Protein AF-A0AAV5AL32-F1 (afdb_monomer_lite)

Organism: NCBI:txid1419009

Radius of gyration: 18.79 Å; chains: 1; bounding box: 41×47×47 Å

pLDDT: mean 95.35, std 4.0, range [52.94, 98.44]

InterPro domains:
  IPR004045 Glutathione S-transferase, N-terminal [PF13409] (1-74)
  IPR004045 Glutathione S-transferase, N-terminal [PS50404] (1-80)
  IPR036249 Thioredoxin-like superfamily [SSF52833] (1-85)
  IPR036282 Glutathione S-transferase, C-terminal domain superfamily [SSF47616] (71-204)
  IPR054416 Glutathione S-transferase UstS-like , C-terminal domain [PF22041] (89-216)

Secondary structure (DSSP, 8-state):
-HHHHTT---------HHHHHHHHHHTTPPPSEE-TTS-EE--S-EEEESSS--TTSS-EEEESHHHHHHHHHHH--SS-SS-TT-HHHHHHHHHHHHIIIIITTHHHHHHHHHHTS-TTTHHHHHHHHHHHHTS-TTTSS-TTSHHHHHHHHHHHHHHHHHHHHHGGG--TTT--BTBBTB--HHHHHHHHHHHHHHHH-HHHHHHHTTGGGGGGG-

Structure (mmCIF, N/CA/C/O backbone):
data_AF-A0AAV5AL32-F1
#
_entry.id   AF-A0AAV5AL32-F1
#
loop_
_atom_site.group_PDB
_atom_site.id
_atom_site.type_symbol
_atom_site.label_atom_id
_atom_site.label_alt_id
_atom_site.label_comp_id
_atom_site.label_asym_id
_atom_site.label_entity_id
_atom_site.label_seq_id
_atom_site.pdbx_PDB_ins_code
_atom_site.Cartn_x
_atom_site.Cartn_y
_atom_site.Cartn_z
_atom_site.occupancy
_atom_site.B_iso_or_equiv
_atom_site.auth_seq_id
_atom_site.auth_comp_id
_atom_site.auth_asym_id
_atom_site.auth_atom_id
_atom_site.pdbx_PDB_model_num
ATOM 1 N N . MET A 1 1 ? -1.153 0.502 -9.032 1.00 95.06 1 MET A N 1
ATOM 2 C CA . MET A 1 1 ? -0.413 1.782 -9.148 1.00 95.06 1 MET A CA 1
ATOM 3 C C . MET A 1 1 ? 0.840 1.658 -10.015 1.00 95.06 1 MET A C 1
ATOM 5 O O . MET A 1 1 ? 0.931 2.398 -10.979 1.00 95.06 1 MET A O 1
ATOM 9 N N . ALA A 1 2 ? 1.772 0.730 -9.749 1.00 97.81 2 ALA A N 1
ATOM 10 C CA . ALA A 1 2 ? 3.004 0.600 -10.552 1.00 97.81 2 ALA A CA 1
ATOM 11 C C . ALA A 1 2 ? 2.757 0.348 -12.054 1.00 97.81 2 ALA A C 1
ATOM 13 O O . ALA A 1 2 ? 3.317 1.057 -12.885 1.00 97.81 2 ALA A O 1
ATOM 14 N N . LEU A 1 3 ? 1.877 -0.604 -12.393 1.00 97.56 3 LEU A N 1
ATOM 15 C CA . LEU A 1 3 ? 1.499 -0.905 -13.784 1.00 97.56 3 LEU A CA 1
ATOM 16 C C . LEU A 1 3 ? 0.960 0.333 -14.522 1.00 97.56 3 LEU A C 1
ATOM 18 O O . LEU A 1 3 ? 1.415 0.638 -15.620 1.00 97.56 3 LEU A O 1
ATOM 22 N N . GLU A 1 4 ? 0.064 1.085 -13.876 1.00 97.06 4 GLU A N 1
ATOM 23 C CA . GLU A 1 4 ? -0.520 2.325 -14.410 1.00 97.06 4 GLU A CA 1
ATOM 24 C C . GLU A 1 4 ? 0.531 3.413 -14.656 1.00 97.06 4 GLU A C 1
ATOM 26 O O . GLU A 1 4 ? 0.607 3.985 -15.743 1.00 97.06 4 GLU A O 1
ATOM 31 N N . TYR A 1 5 ? 1.401 3.672 -13.672 1.00 97.25 5 TYR A N 1
ATOM 32 C CA . TYR A 1 5 ? 2.466 4.667 -13.813 1.00 97.25 5 TYR A CA 1
ATOM 33 C C . TYR A 1 5 ? 3.394 4.344 -14.992 1.00 97.25 5 TYR A C 1
ATOM 35 O O . TYR A 1 5 ? 3.721 5.224 -15.797 1.00 97.25 5 TYR A O 1
ATOM 43 N N . LYS A 1 6 ? 3.772 3.068 -15.126 1.00 97.06 6 LYS A N 1
ATOM 44 C CA . LYS A 1 6 ? 4.617 2.575 -16.219 1.00 97.06 6 LYS A CA 1
ATOM 45 C C . LYS A 1 6 ? 3.866 2.398 -17.545 1.00 97.06 6 LYS A C 1
ATOM 47 O O . LYS A 1 6 ? 4.508 2.094 -18.541 1.00 97.06 6 LYS A O 1
ATOM 52 N N . GLN A 1 7 ? 2.548 2.625 -17.577 1.00 96.88 7 GLN A N 1
ATOM 53 C CA . GLN A 1 7 ? 1.687 2.442 -18.755 1.00 96.88 7 GLN A CA 1
ATOM 54 C C . GLN A 1 7 ? 1.771 1.038 -19.364 1.00 96.88 7 GLN A C 1
ATOM 56 O O . GLN A 1 7 ? 1.748 0.862 -20.581 1.00 96.88 7 GLN A O 1
ATOM 61 N N . ILE A 1 8 ? 1.858 0.026 -18.504 1.00 96.38 8 ILE A N 1
ATOM 62 C CA . ILE A 1 8 ? 1.888 -1.370 -18.930 1.00 96.38 8 ILE A CA 1
ATOM 63 C C . ILE A 1 8 ? 0.440 -1.859 -19.032 1.00 96.38 8 ILE A C 1
ATOM 65 O O . ILE A 1 8 ? -0.287 -1.770 -18.039 1.00 96.38 8 ILE A O 1
ATOM 69 N N . PRO A 1 9 ? -0.004 -2.377 -20.191 1.00 95.69 9 PRO A N 1
ATOM 70 C CA . PRO A 1 9 ? -1.346 -2.921 -20.321 1.00 95.69 9 PRO A CA 1
ATOM 71 C C . PRO A 1 9 ? -1.496 -4.152 -19.426 1.00 95.69 9 PRO A C 1
ATOM 73 O O . PRO A 1 9 ? -0.628 -5.022 -19.392 1.00 95.69 9 PRO A O 1
ATOM 76 N N . TYR A 1 10 ? -2.614 -4.241 -18.713 1.00 96.75 10 TYR A N 1
ATOM 77 C CA . TYR A 1 10 ? -2.899 -5.368 -17.837 1.00 96.75 10 TYR A CA 1
ATOM 78 C C . TYR A 1 10 ? -4.387 -5.710 -17.844 1.00 96.75 10 TYR A C 1
ATOM 80 O O . TYR A 1 10 ? -5.239 -4.902 -18.214 1.00 96.75 10 TYR A O 1
ATOM 88 N N . ARG A 1 11 ? -4.696 -6.927 -17.395 1.00 96.75 11 ARG A N 1
ATOM 89 C CA . ARG A 1 11 ? -6.051 -7.360 -17.052 1.00 96.75 11 ARG A CA 1
ATOM 90 C C . ARG A 1 11 ? -6.076 -7.785 -15.593 1.00 96.75 11 ARG A C 1
ATOM 92 O O . ARG A 1 11 ? -5.147 -8.443 -15.128 1.00 96.75 11 ARG A O 1
ATOM 99 N N . THR A 1 12 ? -7.137 -7.436 -14.880 1.00 97.69 12 THR A N 1
ATOM 100 C CA . THR A 1 12 ? -7.320 -7.879 -13.496 1.00 97.69 12 THR A CA 1
ATOM 101 C C . THR A 1 12 ? -8.033 -9.223 -13.478 1.00 97.69 12 THR A C 1
ATOM 103 O O . THR A 1 12 ? -9.101 -9.368 -14.070 1.00 97.69 12 THR A O 1
ATOM 106 N N . VAL A 1 13 ? -7.453 -10.198 -12.779 1.00 97.19 13 VAL A N 1
ATOM 107 C CA . VAL A 1 13 ? -8.152 -11.420 -12.366 1.00 97.19 13 VAL A CA 1
ATOM 108 C C . VAL A 1 13 ? -8.572 -11.224 -10.919 1.00 97.19 13 VAL A C 1
ATOM 110 O O . VAL A 1 13 ? -7.723 -11.073 -10.043 1.00 97.19 13 VAL A O 1
ATOM 113 N N . TRP A 1 14 ? -9.879 -11.176 -10.687 1.00 97.56 14 TRP A N 1
ATOM 114 C CA . TRP A 1 14 ? -10.442 -11.068 -9.347 1.00 97.56 14 TRP A CA 1
ATOM 115 C C . TRP A 1 14 ? -10.518 -12.457 -8.721 1.00 97.56 14 TRP A C 1
ATOM 117 O O . TRP A 1 14 ? -11.001 -13.386 -9.362 1.00 97.56 14 TRP A O 1
ATOM 127 N N . LEU A 1 15 ? -10.021 -12.573 -7.491 1.00 97.38 15 LEU A N 1
ATOM 128 C CA . LEU A 1 15 ? -10.058 -13.791 -6.689 1.00 97.38 15 LEU A CA 1
ATOM 129 C C . LEU A 1 15 ? -10.704 -13.467 -5.349 1.00 97.38 15 LEU A C 1
ATOM 131 O O . LEU A 1 15 ? -10.410 -12.427 -4.751 1.00 97.38 15 LEU A O 1
ATOM 135 N N . GLU A 1 16 ? -11.522 -14.381 -4.856 1.00 97.88 16 GLU A N 1
ATOM 136 C CA . GLU A 1 16 ? -11.958 -14.370 -3.469 1.00 97.88 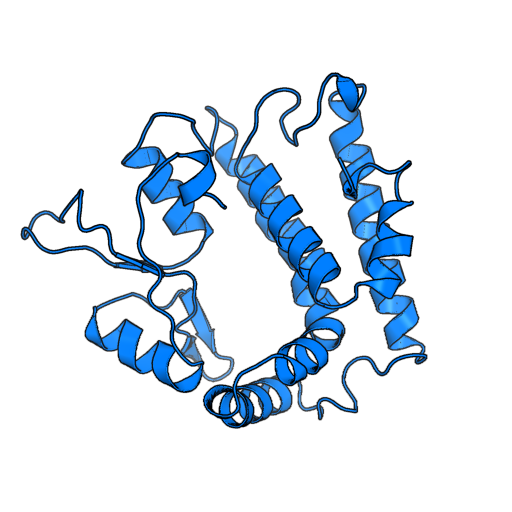16 GLU A CA 1
ATOM 137 C C . GLU A 1 16 ? -10.807 -14.843 -2.562 1.00 97.88 16 GLU A C 1
ATOM 139 O O . GLU A 1 16 ? -9.951 -15.636 -2.958 1.00 97.88 16 GLU A O 1
ATOM 144 N N . TYR A 1 17 ? -10.767 -14.388 -1.307 1.00 97.00 17 TYR A N 1
ATOM 145 C CA . TYR A 1 17 ? -9.718 -14.771 -0.354 1.00 97.00 17 TYR A CA 1
ATOM 146 C C . TYR A 1 17 ? -9.442 -16.284 -0.243 1.00 97.00 17 TYR A C 1
ATOM 148 O O . TYR A 1 17 ? -8.258 -16.639 -0.228 1.00 97.00 17 TYR A O 1
ATOM 156 N N . PRO A 1 18 ? -10.452 -17.180 -0.164 1.00 97.38 18 PRO A N 1
ATOM 157 C CA . PRO A 1 18 ? -10.193 -18.621 -0.108 1.00 97.38 18 PRO A CA 1
ATOM 158 C C . PRO A 1 18 ? -9.598 -19.194 -1.407 1.00 97.38 18 PRO A C 1
ATOM 160 O O . PRO A 1 18 ? -9.061 -20.298 -1.391 1.00 97.38 18 PRO A O 1
ATOM 163 N N . GLU A 1 19 ? -9.660 -18.463 -2.522 1.00 98.19 19 GLU A N 1
ATOM 164 C CA . GLU A 1 19 ? -9.147 -18.895 -3.827 1.00 98.19 19 GLU A CA 1
ATOM 165 C C . GLU A 1 19 ? -7.681 -18.506 -4.047 1.00 98.19 19 GLU A C 1
ATOM 167 O O . GLU A 1 19 ? -7.035 -19.059 -4.939 1.00 98.19 19 GLU A O 1
ATOM 172 N N . ILE A 1 20 ? -7.133 -17.583 -3.243 1.00 97.62 20 ILE A N 1
ATOM 173 C CA . ILE A 1 20 ? -5.770 -17.059 -3.421 1.00 97.62 20 ILE A CA 1
ATOM 174 C C . ILE A 1 20 ? -4.749 -18.196 -3.396 1.00 97.62 20 ILE A C 1
ATOM 176 O O . ILE A 1 20 ? -4.036 -18.396 -4.374 1.00 97.62 20 ILE A O 1
ATOM 180 N N . GLU A 1 21 ? -4.678 -18.951 -2.300 1.00 97.06 21 GLU A N 1
ATOM 181 C CA . GLU A 1 21 ? -3.671 -20.004 -2.130 1.00 97.06 21 GLU A CA 1
ATOM 182 C C . GLU A 1 21 ? -3.787 -21.114 -3.200 1.00 97.06 21 GLU A C 1
ATOM 184 O O . GLU A 1 21 ? -2.786 -21.368 -3.879 1.00 97.06 21 GLU A O 1
ATOM 189 N N . PRO A 1 22 ? -4.974 -21.698 -3.470 1.00 97.81 22 PRO A N 1
ATOM 190 C CA . PRO A 1 22 ? -5.147 -22.649 -4.571 1.00 97.81 22 PRO A CA 1
ATOM 191 C C . PRO A 1 22 ? -4.723 -22.098 -5.940 1.00 97.81 22 PRO A C 1
ATOM 193 O O . PRO A 1 22 ? -4.059 -22.795 -6.711 1.00 97.81 22 PRO A O 1
ATOM 196 N N . THR A 1 23 ? -5.058 -20.839 -6.241 1.00 97.94 23 THR A N 1
ATOM 197 C CA . THR A 1 23 ? -4.700 -20.214 -7.521 1.00 97.94 23 THR A CA 1
ATOM 198 C C . THR A 1 23 ? -3.191 -20.028 -7.632 1.00 97.94 23 THR A C 1
ATOM 200 O O . THR A 1 23 ? -2.607 -20.414 -8.645 1.00 97.94 23 THR A O 1
ATOM 203 N N . MET A 1 24 ? -2.543 -19.504 -6.586 1.00 97.31 24 MET A N 1
ATOM 204 C CA . MET A 1 24 ? -1.092 -19.304 -6.567 1.00 97.31 24 MET A CA 1
ATOM 205 C C . MET A 1 24 ? -0.334 -20.616 -6.752 1.00 97.31 24 MET A C 1
ATOM 207 O O . MET A 1 24 ? 0.597 -20.676 -7.556 1.00 97.31 24 MET A O 1
ATOM 211 N N . LEU A 1 25 ? -0.782 -21.686 -6.093 1.00 96.69 25 LEU A N 1
ATOM 212 C CA . LEU A 1 25 ? -0.231 -23.025 -6.288 1.00 96.69 25 LEU A CA 1
ATOM 213 C C . LEU A 1 25 ? -0.395 -23.503 -7.738 1.00 96.69 25 LEU A C 1
ATOM 215 O O . LEU A 1 25 ? 0.564 -23.999 -8.328 1.00 96.69 25 LEU A O 1
ATOM 219 N N . SER A 1 26 ? -1.576 -23.317 -8.338 1.00 96.06 26 SER A N 1
ATOM 220 C CA . SER A 1 26 ? -1.868 -23.792 -9.700 1.00 96.06 26 SER A CA 1
ATOM 221 C C . SER A 1 26 ? -1.006 -23.143 -10.788 1.00 96.06 26 SER A C 1
ATOM 223 O O . SER A 1 26 ? -0.658 -23.801 -11.768 1.00 96.06 26 SER A O 1
ATOM 225 N N . ILE A 1 27 ? -0.625 -21.874 -10.606 1.00 94.62 27 ILE A N 1
ATOM 226 C CA . ILE A 1 27 ? 0.219 -21.137 -11.557 1.00 94.62 27 ILE A CA 1
ATOM 227 C C . ILE A 1 27 ? 1.713 -21.236 -11.220 1.00 94.62 27 ILE A C 1
ATOM 229 O O . ILE A 1 27 ? 2.536 -20.693 -11.951 1.00 94.62 27 ILE A O 1
ATOM 233 N N . GLY A 1 28 ? 2.075 -21.913 -10.125 1.00 94.06 28 GLY A N 1
ATOM 234 C CA . GLY A 1 28 ? 3.457 -22.032 -9.656 1.00 94.06 28 GLY A CA 1
ATOM 235 C C . GLY A 1 28 ? 4.020 -20.747 -9.040 1.00 94.06 28 GLY A C 1
ATOM 236 O O . GLY A 1 28 ? 5.237 -20.550 -9.036 1.00 94.06 28 GLY A O 1
ATOM 237 N N . ALA A 1 29 ? 3.160 -19.858 -8.536 1.00 95.94 29 ALA A N 1
ATOM 238 C CA . ALA A 1 29 ? 3.587 -18.663 -7.820 1.00 95.94 29 ALA A CA 1
ATOM 239 C C . ALA A 1 29 ? 4.237 -19.043 -6.484 1.00 95.94 29 ALA A C 1
ATOM 241 O O . ALA A 1 29 ? 3.832 -19.989 -5.810 1.00 95.94 29 ALA A O 1
ATOM 242 N N . LYS A 1 30 ? 5.259 -18.284 -6.086 1.00 95.31 30 LYS A N 1
ATOM 243 C CA . LYS A 1 30 ? 5.926 -18.473 -4.794 1.00 95.31 30 LYS A CA 1
ATOM 244 C C . LYS A 1 30 ? 5.119 -17.804 -3.673 1.00 95.31 30 LYS A C 1
ATOM 246 O O . LYS A 1 30 ? 4.465 -16.794 -3.943 1.00 95.31 30 LYS A O 1
ATOM 251 N N . PRO A 1 31 ? 5.184 -18.314 -2.431 1.00 96.38 31 PRO A N 1
ATOM 252 C CA . PRO A 1 31 ? 4.659 -17.603 -1.269 1.00 96.38 31 PRO A CA 1
ATOM 253 C C . PRO A 1 31 ? 5.446 -16.304 -1.028 1.00 96.38 31 PRO A C 1
ATOM 255 O O . PRO A 1 31 ? 6.626 -16.209 -1.372 1.00 96.38 31 PRO A O 1
ATOM 258 N N . SER A 1 32 ? 4.801 -15.314 -0.417 1.00 94.50 32 SER A N 1
ATOM 259 C CA . SER A 1 32 ? 5.390 -14.017 -0.034 1.00 94.50 32 SER A CA 1
ATOM 260 C C . SER A 1 32 ? 5.807 -13.956 1.434 1.00 94.50 32 SER A C 1
ATOM 262 O O . SER A 1 32 ? 6.442 -12.995 1.862 1.00 94.50 32 SER A O 1
ATOM 264 N N . GLY A 1 33 ? 5.453 -14.967 2.225 1.00 93.50 33 GLY A N 1
ATOM 265 C CA . GLY A 1 33 ? 5.761 -14.999 3.644 1.00 93.50 33 GLY A CA 1
ATOM 266 C C . GLY A 1 33 ? 5.529 -16.365 4.266 1.00 93.50 33 GLY A C 1
ATOM 267 O O . GLY A 1 33 ? 5.352 -17.370 3.575 1.00 93.50 33 GLY A O 1
ATOM 268 N N . VAL A 1 34 ? 5.530 -16.378 5.595 1.00 94.50 34 VAL A N 1
ATOM 269 C CA . VAL A 1 34 ? 5.329 -17.571 6.419 1.00 94.50 34 VAL A CA 1
ATOM 270 C C . VAL A 1 34 ? 4.268 -17.246 7.469 1.00 94.50 34 VAL A C 1
ATOM 272 O O . VAL A 1 34 ? 4.310 -16.180 8.088 1.00 94.50 34 VAL A O 1
ATOM 2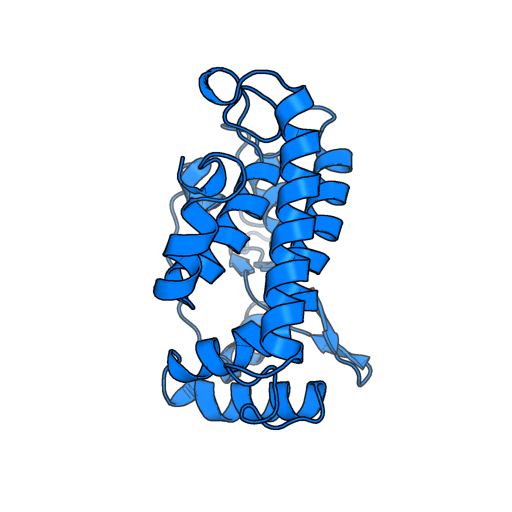75 N N . LYS A 1 35 ? 3.289 -18.136 7.630 1.00 89.56 35 LYS A N 1
ATOM 276 C CA . LYS A 1 35 ? 2.229 -18.049 8.640 1.00 89.56 35 LYS A CA 1
ATOM 277 C C . LYS A 1 35 ? 2.817 -18.318 10.045 1.00 89.56 35 LYS A C 1
ATOM 279 O O . LYS A 1 35 ? 3.910 -18.874 10.156 1.00 89.56 35 LYS A O 1
ATOM 284 N N . PRO A 1 36 ? 2.126 -17.961 11.147 1.00 86.56 36 PRO A N 1
ATOM 285 C CA . PRO A 1 36 ? 2.625 -18.218 12.507 1.00 86.56 36 PRO A CA 1
ATOM 286 C C . PRO A 1 36 ? 2.901 -19.690 12.845 1.00 86.56 36 PRO A C 1
ATOM 288 O O . PRO A 1 36 ? 3.699 -19.971 13.734 1.00 86.56 36 PRO A O 1
ATOM 291 N N . ASP A 1 37 ? 2.237 -20.618 12.161 1.00 88.62 37 ASP A N 1
ATOM 292 C CA . ASP A 1 37 ? 2.421 -22.070 12.287 1.00 88.62 37 ASP A CA 1
ATOM 293 C C . ASP A 1 37 ? 3.598 -22.615 11.454 1.00 88.62 37 ASP A C 1
ATOM 295 O O . ASP A 1 37 ? 3.916 -23.800 11.540 1.00 88.62 37 ASP A O 1
ATOM 299 N N . GLY A 1 38 ? 4.281 -21.756 10.690 1.00 92.88 38 GLY A N 1
ATOM 300 C CA . GLY A 1 38 ? 5.414 -22.121 9.842 1.00 92.88 38 GLY A CA 1
ATOM 301 C C . GLY A 1 38 ? 5.036 -22.505 8.411 1.00 92.88 38 GLY A C 1
ATOM 302 O O . GLY A 1 38 ? 5.934 -22.735 7.599 1.00 92.88 38 GLY A O 1
ATOM 303 N N . GLU A 1 39 ? 3.748 -22.554 8.066 1.00 94.00 39 GLU A N 1
ATOM 304 C CA . GLU A 1 39 ? 3.326 -22.859 6.701 1.00 94.00 39 GLU A CA 1
ATOM 305 C C . GLU A 1 39 ? 3.585 -21.687 5.733 1.00 94.00 39 GLU A C 1
ATOM 307 O O . GLU A 1 39 ? 3.579 -20.517 6.136 1.00 94.00 39 GLU A O 1
ATOM 312 N N . PRO A 1 40 ? 3.777 -21.961 4.428 1.00 96.44 40 PRO A N 1
ATOM 313 C CA . PRO A 1 40 ? 3.862 -20.923 3.408 1.00 96.44 40 PRO A CA 1
ATOM 314 C C . PRO A 1 40 ? 2.639 -20.000 3.403 1.00 96.44 40 PRO A C 1
ATOM 316 O O . PRO A 1 40 ? 1.495 -20.452 3.446 1.00 96.44 40 PRO A O 1
ATOM 319 N N . TRP A 1 41 ? 2.872 -18.693 3.287 1.00 95.44 41 TRP A N 1
ATOM 320 C CA . TRP A 1 41 ? 1.811 -17.701 3.156 1.00 95.44 41 TRP A CA 1
ATOM 321 C C . TRP A 1 41 ? 1.741 -17.181 1.722 1.00 95.44 41 TRP A C 1
ATOM 323 O O . TRP A 1 41 ? 2.628 -16.466 1.252 1.00 95.44 41 TRP A O 1
ATOM 333 N N . TYR A 1 42 ? 0.666 -17.542 1.025 1.00 97.06 42 TYR A N 1
ATOM 334 C CA . TYR A 1 42 ? 0.350 -17.019 -0.300 1.00 97.06 42 TYR A CA 1
ATOM 335 C C . TYR A 1 42 ? -0.504 -15.761 -0.171 1.00 97.06 42 TYR A C 1
ATOM 337 O O . TYR A 1 42 ? -1.564 -15.774 0.458 1.00 97.06 42 TYR A O 1
ATOM 345 N N . THR A 1 43 ? -0.034 -14.663 -0.759 1.00 96.06 43 THR A N 1
ATOM 346 C CA . THR A 1 43 ? -0.724 -13.371 -0.725 1.00 96.06 43 THR A CA 1
ATOM 347 C C . THR A 1 43 ? -0.799 -12.758 -2.115 1.00 96.06 43 THR A C 1
ATOM 349 O O . THR A 1 43 ? -0.131 -13.187 -3.051 1.00 96.06 43 THR A O 1
ATOM 352 N N . ILE A 1 44 ? -1.610 -11.713 -2.218 1.00 96.88 44 ILE A N 1
ATOM 353 C CA . ILE A 1 44 ? -1.617 -10.769 -3.334 1.00 96.88 44 ILE A CA 1
ATOM 354 C C . ILE A 1 44 ? -0.850 -9.493 -2.929 1.00 96.88 44 ILE A C 1
ATOM 356 O O . ILE A 1 44 ? -0.710 -9.244 -1.727 1.00 96.88 44 ILE A O 1
ATOM 360 N N . PRO A 1 45 ? -0.357 -8.680 -3.887 1.00 97.44 45 PRO A N 1
ATOM 361 C CA . PRO A 1 45 ? -0.475 -8.845 -5.340 1.00 97.44 45 PRO A CA 1
ATOM 362 C C . PRO A 1 45 ? 0.446 -9.928 -5.925 1.00 97.44 45 PRO A C 1
ATOM 364 O O . PRO A 1 45 ? 1.535 -10.183 -5.413 1.00 97.44 45 PRO A O 1
ATOM 367 N N . VAL A 1 46 ? -0.009 -10.510 -7.039 1.00 98.12 46 VAL A N 1
ATOM 368 C CA . VAL A 1 46 ? 0.754 -11.377 -7.949 1.00 98.12 46 VAL A CA 1
ATOM 369 C C . VAL A 1 46 ? 0.476 -10.914 -9.375 1.00 98.12 46 VAL A C 1
ATOM 371 O O . VAL A 1 46 ? -0.672 -10.608 -9.702 1.00 98.12 46 VAL A O 1
ATOM 374 N N . ILE A 1 47 ? 1.506 -10.856 -10.218 1.00 97.62 47 ILE A N 1
ATOM 375 C CA . ILE A 1 47 ? 1.346 -10.648 -11.664 1.00 97.62 47 ILE A CA 1
ATOM 376 C C . ILE A 1 47 ? 1.840 -11.870 -12.429 1.00 97.62 47 ILE A C 1
ATOM 378 O O . ILE A 1 47 ? 2.738 -12.574 -11.974 1.00 97.62 47 ILE A O 1
ATOM 382 N N . VAL A 1 48 ? 1.272 -12.089 -13.609 1.00 96.38 48 VAL A N 1
ATOM 383 C CA . VAL A 1 48 ? 1.753 -13.067 -14.585 1.00 96.38 48 VAL A CA 1
ATOM 384 C C . VAL A 1 48 ? 2.068 -12.289 -15.854 1.00 96.38 48 VAL A C 1
ATOM 386 O O . VAL A 1 48 ? 1.159 -11.743 -16.477 1.00 96.38 48 VAL A O 1
ATOM 389 N N . ASP A 1 49 ? 3.351 -12.180 -16.197 1.00 94.12 49 ASP A N 1
ATOM 390 C CA . ASP A 1 49 ? 3.772 -11.480 -17.411 1.00 94.12 49 ASP A CA 1
ATOM 391 C C . ASP A 1 49 ? 3.661 -12.422 -18.620 1.00 94.12 49 ASP A C 1
ATOM 393 O O . ASP A 1 49 ? 4.439 -13.365 -18.777 1.00 94.12 49 ASP A O 1
ATOM 397 N N . GLU A 1 50 ? 2.657 -12.172 -19.461 1.00 91.19 50 GLU A N 1
ATOM 398 C CA . GLU A 1 50 ? 2.448 -12.869 -20.735 1.00 91.19 50 GLU A CA 1
ATOM 399 C C . GLU A 1 50 ? 3.247 -12.230 -21.896 1.00 91.19 50 GLU A C 1
ATOM 401 O O . GLU A 1 50 ? 3.390 -12.844 -22.951 1.00 91.19 50 GLU A O 1
ATOM 406 N N . ILE A 1 51 ? 3.781 -11.014 -21.715 1.00 89.88 51 ILE A N 1
ATOM 407 C CA . ILE A 1 51 ? 4.559 -10.254 -22.709 1.00 89.88 51 ILE A CA 1
ATOM 408 C C . ILE A 1 51 ? 6.015 -10.734 -22.723 1.00 89.88 51 ILE A C 1
ATOM 410 O O . ILE A 1 51 ? 6.606 -10.888 -23.792 1.00 89.88 51 ILE A O 1
ATOM 414 N N . ASN A 1 52 ? 6.591 -10.988 -21.544 1.00 88.50 52 ASN A N 1
ATOM 415 C CA . ASN A 1 52 ? 7.978 -11.423 -21.374 1.00 88.50 52 ASN A CA 1
ATOM 416 C C . ASN A 1 52 ? 8.050 -12.834 -20.761 1.00 88.50 52 ASN A C 1
ATOM 418 O O . ASN A 1 52 ? 8.333 -12.967 -19.563 1.00 88.50 52 ASN A O 1
ATOM 422 N N . PRO A 1 53 ? 7.827 -13.899 -21.555 1.00 85.50 53 PRO A N 1
ATOM 423 C CA . PRO A 1 53 ? 7.890 -15.261 -21.045 1.00 85.50 53 PRO A CA 1
ATOM 424 C C . PRO A 1 53 ? 9.292 -15.618 -20.536 1.00 85.50 53 PRO A C 1
ATOM 426 O O . PRO A 1 53 ? 10.310 -15.044 -20.936 1.00 85.50 53 PRO A O 1
ATOM 429 N N . GLY A 1 54 ? 9.336 -16.597 -19.635 1.00 83.88 54 GLY A N 1
ATOM 430 C CA . GLY A 1 54 ? 10.567 -17.154 -19.098 1.00 83.88 54 GLY A CA 1
ATOM 431 C C . GLY A 1 54 ? 11.387 -17.924 -20.142 1.00 83.88 54 GLY A C 1
ATOM 432 O O . GLY A 1 54 ? 10.959 -18.103 -21.284 1.00 83.88 54 GLY A O 1
ATOM 433 N N . PRO A 1 55 ? 12.573 -18.429 -19.757 1.00 83.44 55 PRO A N 1
ATOM 434 C CA . PRO A 1 55 ? 13.452 -19.183 -20.656 1.00 83.44 55 PRO A CA 1
ATOM 435 C C . PRO A 1 55 ? 12.815 -20.440 -21.267 1.00 83.44 55 PRO A C 1
ATOM 437 O O . PRO A 1 55 ? 13.237 -20.890 -22.327 1.00 83.44 55 PRO A O 1
ATOM 440 N N . ASP A 1 56 ? 11.808 -21.010 -20.605 1.00 87.12 56 ASP A N 1
ATOM 441 C CA . ASP A 1 56 ? 11.032 -22.164 -21.065 1.00 87.12 56 ASP A CA 1
ATOM 442 C C . ASP A 1 56 ? 9.813 -21.774 -21.925 1.00 87.12 56 ASP A C 1
ATOM 444 O O . ASP A 1 56 ? 9.001 -22.630 -22.278 1.00 87.12 56 ASP A O 1
ATOM 448 N N . GLY A 1 57 ? 9.680 -20.487 -22.262 1.00 85.25 57 GLY A N 1
ATOM 449 C CA . GLY A 1 57 ? 8.589 -19.936 -23.058 1.00 85.25 57 GLY A CA 1
ATOM 450 C C . GLY A 1 57 ? 7.274 -19.765 -22.296 1.00 85.25 57 GLY A C 1
ATOM 451 O O . GLY A 1 57 ? 6.269 -19.423 -22.918 1.00 85.25 57 GLY A O 1
ATOM 452 N N . LYS A 1 58 ? 7.245 -19.994 -20.976 1.00 86.38 58 LYS A N 1
ATOM 453 C CA . LYS A 1 58 ? 6.021 -19.893 -20.170 1.00 86.38 58 LYS A CA 1
ATOM 454 C C . LYS A 1 58 ? 5.928 -18.556 -19.429 1.00 86.38 58 LYS A C 1
ATOM 456 O O . LYS A 1 58 ? 6.961 -18.003 -19.046 1.00 86.38 58 LYS A O 1
ATOM 461 N N . PRO A 1 59 ? 4.711 -18.039 -19.180 1.00 88.00 59 PRO A N 1
ATOM 462 C CA . PRO A 1 59 ? 4.524 -16.896 -18.295 1.00 88.00 59 PRO A CA 1
ATOM 463 C C . PRO A 1 59 ? 5.059 -17.197 -16.892 1.00 88.00 59 PRO A C 1
ATOM 465 O O . PRO A 1 59 ? 4.823 -18.280 -16.353 1.00 88.00 59 PRO A O 1
ATOM 468 N N . VAL A 1 60 ? 5.775 -16.241 -16.299 1.00 86.44 60 VAL A N 1
ATOM 469 C CA . VAL A 1 60 ? 6.363 -16.399 -14.962 1.00 86.44 60 VAL A CA 1
ATOM 470 C C . VAL A 1 60 ? 5.534 -15.602 -13.953 1.00 86.44 60 VAL A C 1
ATOM 472 O O . VAL A 1 60 ? 5.423 -14.383 -14.106 1.00 86.44 60 VAL A O 1
ATOM 475 N N . PRO A 1 61 ? 4.958 -16.244 -12.919 1.00 95.25 61 PRO A N 1
ATOM 476 C CA . PRO A 1 61 ? 4.293 -15.523 -11.845 1.00 95.25 61 PRO A CA 1
ATOM 477 C C . PRO A 1 61 ? 5.319 -14.815 -10.954 1.00 95.25 61 PRO A C 1
ATOM 479 O O . PRO A 1 61 ? 6.290 -15.422 -10.493 1.00 95.25 61 PRO A O 1
ATOM 482 N N . ILE A 1 62 ? 5.076 -13.539 -10.674 1.00 97.12 62 ILE A N 1
ATOM 483 C CA . ILE A 1 62 ? 5.881 -12.716 -9.771 1.00 97.12 62 ILE A CA 1
ATOM 484 C C . ILE A 1 62 ? 5.005 -12.321 -8.584 1.00 97.12 62 ILE A C 1
ATOM 486 O O . ILE A 1 62 ? 3.972 -11.673 -8.758 1.00 97.12 62 ILE A O 1
ATOM 490 N N . THR A 1 63 ? 5.423 -12.728 -7.387 1.00 97.12 63 THR A N 1
ATOM 491 C CA . THR A 1 63 ? 4.746 -12.457 -6.110 1.00 97.12 63 THR A CA 1
ATOM 492 C C . THR A 1 63 ? 5.516 -11.402 -5.325 1.00 97.12 63 THR A C 1
ATOM 494 O O . THR A 1 63 ? 6.732 -11.335 -5.469 1.00 97.12 63 THR A O 1
ATOM 497 N N . ASP A 1 64 ? 4.813 -10.677 -4.445 1.00 96.88 64 ASP A N 1
ATOM 498 C CA . ASP A 1 64 ? 5.297 -9.583 -3.588 1.00 96.88 64 ASP A CA 1
ATOM 499 C C . ASP A 1 64 ? 5.392 -8.243 -4.327 1.00 96.88 64 ASP A C 1
ATOM 501 O O . ASP A 1 64 ? 6.023 -8.123 -5.370 1.00 96.88 64 ASP A O 1
ATOM 505 N N . SER A 1 65 ? 4.752 -7.203 -3.783 1.00 97.06 65 SER A N 1
ATOM 506 C CA . SER A 1 65 ? 4.657 -5.899 -4.452 1.00 97.06 65 SER A CA 1
ATOM 507 C C . SER A 1 65 ? 6.013 -5.247 -4.730 1.00 97.06 65 SER A C 1
ATOM 509 O O . SER A 1 65 ? 6.159 -4.581 -5.754 1.00 97.06 65 SER A O 1
ATOM 511 N N . TRP A 1 66 ? 6.998 -5.436 -3.845 1.00 97.56 66 TRP A N 1
ATOM 512 C CA . TRP A 1 66 ? 8.343 -4.896 -4.027 1.00 97.56 66 TRP A CA 1
ATOM 513 C C . TRP A 1 66 ? 9.074 -5.657 -5.134 1.00 97.56 66 TRP A C 1
ATOM 515 O O . TRP A 1 66 ? 9.596 -5.038 -6.057 1.00 97.56 66 TRP A O 1
ATOM 525 N N . VAL A 1 67 ? 9.042 -6.992 -5.093 1.00 97.88 67 VAL A N 1
ATOM 526 C CA . VAL A 1 67 ? 9.655 -7.848 -6.124 1.00 97.88 67 VAL A CA 1
ATOM 527 C C . VAL A 1 67 ? 9.010 -7.612 -7.492 1.00 97.88 67 VAL A C 1
ATOM 529 O O . VAL A 1 67 ? 9.708 -7.527 -8.500 1.00 97.88 67 VAL A O 1
ATOM 532 N N . ILE A 1 68 ? 7.687 -7.435 -7.534 1.00 98.38 68 ILE A N 1
ATOM 533 C CA . ILE A 1 68 ? 6.956 -7.036 -8.739 1.00 98.38 68 ILE A CA 1
ATOM 534 C C . ILE A 1 68 ? 7.483 -5.697 -9.256 1.00 98.38 68 ILE A C 1
ATOM 536 O O . ILE A 1 68 ? 7.768 -5.581 -10.441 1.00 98.38 68 ILE A O 1
ATOM 540 N N . ALA A 1 69 ? 7.646 -4.685 -8.402 1.00 98.25 69 ALA A N 1
ATOM 541 C CA . ALA A 1 69 ? 8.162 -3.390 -8.835 1.00 98.25 69 ALA A CA 1
ATOM 542 C C . ALA A 1 69 ? 9.584 -3.487 -9.407 1.00 98.25 69 ALA A C 1
ATOM 544 O O . ALA A 1 69 ? 9.870 -2.850 -10.418 1.00 98.25 69 ALA A O 1
ATOM 545 N N . GLU A 1 70 ? 10.461 -4.293 -8.799 1.00 97.81 70 GLU A N 1
ATOM 546 C CA . GLU A 1 70 ? 11.812 -4.534 -9.323 1.00 97.81 70 GLU A CA 1
ATOM 547 C C . GLU A 1 70 ? 11.767 -5.217 -10.689 1.00 97.81 70 GLU A C 1
ATOM 549 O O . GLU A 1 70 ? 12.417 -4.762 -11.626 1.00 97.81 70 GLU A O 1
ATOM 554 N N . TYR A 1 71 ? 10.942 -6.256 -10.818 1.00 97.06 71 TYR A N 1
ATOM 555 C CA . TYR A 1 71 ? 10.729 -6.949 -12.082 1.00 97.06 71 TYR A CA 1
ATOM 556 C C . TYR A 1 71 ? 10.238 -5.998 -13.179 1.00 97.06 71 TYR A C 1
ATOM 558 O O . TYR A 1 71 ? 10.747 -6.022 -14.299 1.00 97.06 71 TYR A O 1
ATOM 566 N N . LEU A 1 72 ? 9.260 -5.146 -12.860 1.00 97.38 72 LEU A N 1
ATOM 567 C CA . LEU A 1 72 ? 8.710 -4.193 -13.816 1.00 97.38 72 LEU A CA 1
ATOM 568 C C . LEU A 1 72 ? 9.754 -3.159 -14.250 1.00 97.38 72 LEU A C 1
ATOM 570 O O . LEU A 1 72 ? 9.787 -2.811 -15.425 1.00 97.38 72 LEU A O 1
ATOM 574 N N . ASP A 1 73 ? 10.608 -2.681 -13.347 1.00 96.62 73 ASP A N 1
ATOM 575 C CA . ASP A 1 73 ? 11.696 -1.763 -13.702 1.00 96.62 73 ASP A CA 1
ATOM 576 C C . ASP A 1 73 ? 12.770 -2.415 -14.577 1.00 96.62 73 ASP A C 1
ATOM 578 O O . ASP A 1 73 ? 13.294 -1.763 -15.480 1.00 96.62 73 ASP A O 1
ATOM 582 N N . ASP A 1 74 ? 13.054 -3.699 -14.361 1.00 95.50 74 ASP A N 1
ATOM 583 C CA . ASP A 1 74 ? 14.023 -4.445 -15.163 1.00 95.50 74 ASP A CA 1
ATOM 584 C C . ASP A 1 74 ? 13.480 -4.782 -16.565 1.00 95.50 74 ASP A C 1
ATOM 586 O O . ASP A 1 74 ? 14.226 -4.759 -17.546 1.00 95.50 74 ASP A O 1
ATOM 590 N N . LYS A 1 75 ? 12.186 -5.115 -16.684 1.00 95.12 75 LYS A N 1
ATOM 591 C CA . LYS A 1 75 ? 11.554 -5.510 -17.958 1.00 95.12 75 LYS A CA 1
ATOM 592 C C . LYS A 1 75 ? 11.018 -4.346 -18.778 1.00 95.12 75 LYS A C 1
ATOM 594 O O . LYS A 1 75 ? 10.988 -4.435 -20.003 1.00 95.12 75 LYS A O 1
ATOM 599 N N . PHE A 1 76 ? 10.627 -3.261 -18.123 1.00 94.44 76 PHE A N 1
ATOM 600 C CA . PHE A 1 76 ? 10.044 -2.081 -18.749 1.00 94.44 76 PHE A CA 1
ATOM 601 C C . PHE A 1 76 ? 10.830 -0.844 -18.278 1.00 94.44 76 PHE A C 1
ATOM 603 O O . PHE A 1 76 ? 10.417 -0.170 -17.333 1.00 94.44 76 PHE A O 1
ATOM 610 N N . PRO A 1 77 ? 11.988 -0.542 -18.896 1.00 94.12 77 PRO A N 1
ATOM 611 C CA . PRO A 1 77 ? 12.931 0.453 -18.374 1.00 94.12 77 PRO A CA 1
ATOM 612 C C . PRO A 1 77 ? 12.421 1.901 -18.452 1.00 94.12 77 PRO A C 1
ATOM 614 O O . PRO A 1 77 ? 12.939 2.779 -17.758 1.00 94.12 77 PRO A O 1
ATOM 617 N N . ASP A 1 78 ? 11.396 2.164 -19.263 1.00 94.75 78 ASP A N 1
ATOM 618 C CA . ASP A 1 78 ? 10.749 3.470 -19.313 1.00 94.75 78 ASP A CA 1
ATOM 619 C C . ASP A 1 78 ? 10.054 3.779 -17.979 1.00 94.75 78 ASP A C 1
ATOM 621 O O . ASP A 1 78 ? 9.401 2.925 -17.375 1.00 94.75 78 ASP A O 1
ATOM 625 N N . ARG A 1 79 ? 10.179 5.033 -17.520 1.00 95.31 79 ARG A N 1
ATOM 626 C CA . ARG A 1 79 ? 9.611 5.522 -16.247 1.00 95.31 79 ARG A CA 1
ATOM 627 C C . ARG A 1 79 ? 10.073 4.682 -15.044 1.00 95.31 79 ARG A C 1
ATOM 629 O O . ARG A 1 79 ? 9.289 3.895 -14.504 1.00 95.31 79 ARG A O 1
ATOM 636 N N . PRO A 1 80 ? 11.345 4.809 -14.637 1.00 96.69 80 PRO A N 1
ATOM 637 C CA . PRO A 1 80 ? 11.900 4.002 -13.557 1.00 96.69 80 PRO A CA 1
ATOM 638 C C . PRO A 1 80 ? 11.204 4.306 -12.224 1.00 96.69 80 PRO A C 1
ATOM 640 O O . PRO A 1 80 ? 11.121 5.460 -11.807 1.00 96.69 80 PRO A O 1
ATOM 643 N N . LEU A 1 81 ? 10.749 3.263 -11.536 1.00 98.25 81 LEU A N 1
ATOM 644 C CA . LEU A 1 81 ? 10.248 3.306 -10.162 1.00 98.25 81 LEU A CA 1
ATOM 645 C C . LEU A 1 81 ? 11.399 3.477 -9.157 1.00 98.25 81 LEU A C 1
ATOM 647 O O . LEU A 1 81 ? 11.237 4.087 -8.096 1.00 98.25 81 LEU A O 1
ATOM 651 N N . PHE A 1 82 ? 12.585 2.986 -9.511 1.00 98.12 82 PHE A N 1
ATOM 652 C CA . PHE A 1 82 ? 13.809 3.069 -8.729 1.00 98.12 82 PHE A CA 1
ATOM 653 C C . PHE A 1 82 ? 14.884 3.865 -9.477 1.00 98.12 82 PHE A C 1
ATOM 655 O O . PHE A 1 82 ? 15.785 3.278 -10.085 1.00 98.12 82 PHE A O 1
ATOM 662 N N . PRO A 1 83 ? 14.870 5.212 -9.397 1.00 96.00 83 PRO A N 1
ATOM 663 C CA . PRO A 1 83 ? 15.968 6.029 -9.901 1.00 96.00 83 PRO A CA 1
ATOM 664 C C . PRO A 1 83 ? 17.330 5.536 -9.394 1.00 96.00 83 PRO A C 1
ATOM 666 O O . PRO A 1 83 ? 17.451 5.029 -8.272 1.00 96.00 83 PRO A O 1
ATOM 669 N N . LYS A 1 84 ? 18.373 5.684 -10.216 1.00 95.06 84 LYS A N 1
ATOM 670 C CA . LYS A 1 84 ? 19.703 5.116 -9.947 1.00 95.06 84 LYS A CA 1
ATOM 671 C C . LYS A 1 84 ? 20.196 5.451 -8.532 1.00 95.06 84 LYS A C 1
ATOM 673 O O . LYS A 1 84 ? 20.264 6.613 -8.150 1.00 95.06 84 LYS A O 1
ATOM 678 N N . GLY A 1 85 ? 20.564 4.417 -7.772 1.00 96.00 85 GLY A N 1
ATOM 679 C CA . GLY A 1 85 ? 21.093 4.549 -6.408 1.00 96.00 85 GLY A CA 1
ATOM 680 C C . GLY A 1 85 ? 20.043 4.752 -5.307 1.00 96.00 85 GLY A C 1
ATOM 681 O O . GLY A 1 85 ? 20.413 4.811 -4.140 1.00 96.00 85 GLY A O 1
ATOM 682 N N . SER A 1 86 ? 18.749 4.817 -5.633 1.00 96.88 86 SER A N 1
ATOM 683 C CA . SER A 1 86 ? 17.694 5.096 -4.643 1.00 96.88 86 SER A CA 1
ATOM 684 C C . SER A 1 86 ? 17.051 3.859 -4.021 1.00 96.88 86 SER A C 1
ATOM 686 O O . SER A 1 86 ? 16.491 3.951 -2.932 1.00 96.88 86 SER A O 1
ATOM 688 N N . LYS A 1 87 ? 17.151 2.698 -4.682 1.00 97.44 87 LYS A N 1
ATOM 689 C CA . LYS A 1 87 ? 16.441 1.461 -4.318 1.00 97.44 87 LYS A CA 1
ATOM 690 C C . LYS A 1 87 ? 16.588 1.089 -2.835 1.00 97.44 87 LYS A C 1
ATOM 692 O O . LYS A 1 87 ? 15.596 0.786 -2.186 1.00 97.44 87 LYS A O 1
ATOM 697 N N . GLY A 1 88 ? 17.798 1.179 -2.275 1.00 98.00 88 GLY A N 1
ATOM 698 C CA . GLY A 1 88 ? 18.040 0.871 -0.859 1.00 98.00 88 GLY A CA 1
ATOM 699 C C . GLY A 1 88 ? 17.320 1.817 0.111 1.00 98.00 88 GLY A C 1
ATOM 700 O O . GLY A 1 88 ? 16.708 1.363 1.071 1.00 98.00 88 GLY A O 1
ATOM 701 N N . LEU A 1 89 ? 17.327 3.126 -0.162 1.00 97.06 89 LEU A N 1
ATOM 702 C CA . LEU A 1 89 ? 16.612 4.107 0.666 1.00 97.06 89 LEU A CA 1
ATOM 703 C C . LEU A 1 89 ? 15.095 3.970 0.517 1.00 97.06 89 LEU A C 1
ATOM 705 O O . LEU A 1 89 ? 14.368 4.046 1.505 1.00 97.06 89 LEU A O 1
ATOM 709 N N . GLN A 1 90 ? 14.620 3.700 -0.701 1.00 98.12 90 GLN A N 1
ATOM 710 C CA . GLN A 1 90 ? 13.210 3.406 -0.935 1.00 98.12 90 GLN A CA 1
ATOM 711 C C . GLN A 1 90 ? 12.768 2.131 -0.206 1.00 98.12 90 GLN A C 1
ATOM 713 O O . GLN A 1 90 ? 11.642 2.088 0.278 1.00 98.12 90 GLN A O 1
ATOM 718 N N . ARG A 1 91 ? 13.643 1.122 -0.060 1.00 98.00 91 ARG A N 1
ATOM 719 C CA . ARG A 1 91 ? 13.341 -0.090 0.716 1.00 98.00 91 ARG A CA 1
ATOM 720 C C . ARG A 1 91 ? 13.156 0.225 2.194 1.00 98.00 91 ARG A C 1
ATOM 722 O O . ARG A 1 91 ? 12.181 -0.231 2.780 1.00 98.00 91 ARG A O 1
ATOM 729 N N . LEU A 1 92 ? 14.046 1.035 2.768 1.00 97.25 92 LEU A N 1
ATOM 730 C CA . LEU A 1 92 ? 13.933 1.474 4.161 1.00 97.25 92 LEU A CA 1
ATOM 731 C C . LEU A 1 92 ? 12.626 2.236 4.396 1.00 97.25 92 LEU A C 1
ATOM 733 O O . LEU A 1 92 ? 11.907 1.936 5.349 1.00 97.25 92 LEU A O 1
ATOM 737 N N . LEU A 1 93 ? 12.290 3.181 3.511 1.00 96.56 93 LEU A N 1
ATOM 738 C CA . LEU A 1 93 ? 11.018 3.901 3.583 1.00 96.56 93 LEU A CA 1
ATOM 739 C C . LEU A 1 93 ? 9.842 2.934 3.454 1.00 96.56 93 LEU A C 1
ATOM 741 O O . LEU A 1 93 ? 8.928 2.997 4.263 1.00 96.56 93 LEU A O 1
ATOM 745 N N . HIS A 1 94 ? 9.879 2.017 2.487 1.00 97.19 94 HIS A N 1
ATOM 746 C CA . HIS A 1 94 ? 8.810 1.049 2.278 1.00 97.19 94 HIS A CA 1
ATOM 747 C C . HIS A 1 94 ? 8.560 0.189 3.522 1.00 97.19 94 HIS A C 1
ATOM 749 O O . HIS A 1 94 ? 7.433 0.126 4.000 1.00 97.19 94 HIS A O 1
ATOM 755 N N . GLU A 1 95 ? 9.601 -0.416 4.095 1.00 95.50 95 GLU A N 1
ATOM 756 C CA . GLU A 1 95 ? 9.473 -1.265 5.286 1.00 95.50 95 GLU A CA 1
ATOM 757 C C . GLU A 1 95 ? 8.987 -0.487 6.513 1.00 95.50 95 GLU A C 1
ATOM 759 O O . GLU A 1 95 ? 8.056 -0.916 7.196 1.00 95.50 95 GLU A O 1
ATOM 764 N N . SER A 1 96 ? 9.604 0.663 6.794 1.00 94.81 96 SER A N 1
ATOM 765 C CA . SER A 1 96 ? 9.265 1.471 7.970 1.00 94.81 96 SER A CA 1
ATOM 766 C C . SER A 1 96 ? 7.873 2.091 7.865 1.00 94.81 96 SER A C 1
ATOM 768 O O . SER A 1 96 ? 7.107 2.043 8.827 1.00 94.81 96 SER A O 1
ATOM 770 N N . PHE A 1 97 ? 7.512 2.613 6.693 1.00 95.44 97 PHE A N 1
ATOM 771 C CA . PHE A 1 97 ? 6.224 3.255 6.488 1.00 95.44 97 PHE A CA 1
ATOM 772 C C . PHE A 1 97 ? 5.078 2.246 6.444 1.00 95.44 97 PHE A C 1
ATOM 774 O O . PHE A 1 97 ? 4.073 2.471 7.105 1.00 95.44 97 PHE A O 1
ATOM 781 N N . ILE A 1 98 ? 5.217 1.112 5.746 1.00 95.25 98 ILE A N 1
ATOM 782 C CA . ILE A 1 98 ? 4.169 0.073 5.721 1.00 95.25 98 ILE A CA 1
ATOM 783 C C . ILE A 1 98 ? 3.927 -0.498 7.118 1.00 95.25 98 ILE A C 1
ATOM 785 O O . ILE A 1 98 ? 2.779 -0.740 7.494 1.00 95.25 98 ILE A O 1
ATOM 789 N N . LYS A 1 99 ? 4.987 -0.662 7.919 1.00 94.50 99 LYS A N 1
ATOM 790 C CA . LYS A 1 99 ? 4.845 -1.093 9.309 1.00 94.50 99 LYS A CA 1
ATOM 791 C C . LYS A 1 99 ? 3.937 -0.144 10.096 1.00 94.50 99 LYS A C 1
ATOM 793 O O . LYS A 1 99 ? 2.956 -0.602 10.673 1.00 94.50 99 LYS A O 1
ATOM 798 N N . VAL A 1 100 ? 4.231 1.155 10.083 1.00 94.62 100 VAL A N 1
ATOM 799 C CA . VAL A 1 100 ? 3.441 2.155 10.822 1.00 94.62 100 VAL A CA 1
ATOM 800 C C . VAL A 1 100 ? 2.045 2.312 10.220 1.00 94.62 100 VAL A C 1
ATOM 802 O O . VAL A 1 100 ? 1.049 2.309 10.933 1.00 94.62 100 VAL A O 1
ATOM 805 N N . ALA A 1 101 ? 1.959 2.435 8.897 1.00 95.88 101 ALA A N 1
ATOM 806 C CA . ALA A 1 101 ? 0.735 2.816 8.216 1.00 95.88 101 ALA A CA 1
ATOM 807 C C . ALA A 1 101 ? -0.241 1.660 7.988 1.00 95.88 101 ALA A C 1
ATOM 809 O O . ALA A 1 101 ? -1.402 1.951 7.735 1.00 95.88 101 ALA A O 1
ATOM 810 N N . LEU A 1 102 ? 0.177 0.390 8.028 1.00 95.56 102 LEU A N 1
ATOM 811 C CA . LEU A 1 102 ? -0.718 -0.749 7.767 1.00 95.56 102 LEU A CA 1
ATOM 812 C C . LEU A 1 102 ? -0.630 -1.861 8.818 1.00 95.56 102 LEU A C 1
ATOM 814 O O . LEU A 1 102 ? -1.653 -2.466 9.127 1.00 95.56 102 LEU A O 1
ATOM 818 N N . TYR A 1 103 ? 0.553 -2.170 9.362 1.00 94.38 103 TYR A N 1
ATOM 819 C CA . TYR A 1 103 ? 0.680 -3.263 10.340 1.00 94.38 103 TYR A CA 1
ATOM 820 C C . TYR A 1 103 ? 0.276 -2.831 11.747 1.00 94.38 103 TYR A C 1
ATOM 822 O O . TYR A 1 103 ? -0.512 -3.517 12.395 1.00 94.38 103 TYR A O 1
ATOM 830 N N . GLU A 1 104 ? 0.768 -1.684 12.211 1.00 95.31 104 GLU A N 1
ATOM 831 C CA . GLU A 1 104 ? 0.418 -1.144 13.530 1.00 95.31 104 GLU A CA 1
ATOM 832 C C . GLU A 1 104 ? -1.054 -0.707 13.597 1.00 95.31 104 GLU A C 1
ATOM 834 O O . GLU A 1 104 ? -1.671 -0.776 14.655 1.00 95.31 104 GLU A O 1
ATOM 839 N N . THR A 1 105 ? -1.657 -0.370 12.456 1.00 97.44 105 THR A N 1
ATOM 840 C CA . THR A 1 105 ? -3.080 -0.021 12.332 1.00 97.44 105 THR A CA 1
ATOM 841 C C . THR A 1 105 ? -3.953 -1.176 11.830 1.00 97.44 105 THR A C 1
ATOM 843 O O . THR A 1 105 ? -5.133 -0.983 11.538 1.00 97.44 105 THR A O 1
ATOM 846 N N . ALA A 1 106 ? -3.431 -2.404 11.741 1.00 96.88 106 ALA A N 1
ATOM 847 C CA . ALA A 1 106 ? -4.173 -3.525 11.162 1.00 96.88 106 ALA A CA 1
ATOM 848 C C . ALA A 1 106 ? -5.495 -3.801 11.900 1.00 96.88 106 ALA A C 1
ATOM 850 O O . ALA A 1 106 ? -6.530 -3.978 11.268 1.00 96.88 106 ALA A O 1
ATOM 851 N N . GLN A 1 107 ? -5.493 -3.784 13.236 1.00 97.19 107 GLN A N 1
ATOM 852 C CA . GLN A 1 107 ? -6.709 -4.018 14.031 1.00 97.19 107 GLN A CA 1
ATOM 853 C C . GLN A 1 107 ? -7.779 -2.936 13.824 1.00 97.19 107 GLN A C 1
ATOM 855 O O . GLN A 1 107 ? -8.960 -3.226 13.959 1.00 97.19 107 GLN A O 1
ATOM 860 N N . LEU A 1 108 ? -7.383 -1.719 13.443 1.00 97.31 108 LEU A N 1
ATOM 861 C CA . LEU A 1 108 ? -8.307 -0.679 13.001 1.00 97.31 108 LEU A CA 1
ATOM 862 C C . LEU A 1 108 ? -8.889 -1.048 11.625 1.00 97.31 108 LEU A C 1
ATOM 864 O O . LEU A 1 108 ? -10.098 -1.130 11.461 1.00 97.31 108 LEU A O 1
ATOM 868 N N . LEU A 1 109 ? -8.038 -1.337 10.639 1.00 97.38 109 LEU A N 1
ATOM 869 C CA . LEU A 1 109 ? -8.444 -1.531 9.241 1.00 97.38 109 LEU A CA 1
ATOM 870 C C . LEU A 1 109 ? -9.254 -2.818 8.980 1.00 97.38 109 LEU A C 1
ATOM 872 O O . LEU A 1 109 ? -10.207 -2.805 8.200 1.00 97.38 109 LEU A O 1
ATOM 876 N N . LEU A 1 110 ? -8.883 -3.941 9.603 1.00 96.81 110 LEU A N 1
ATOM 877 C CA . LEU A 1 110 ? -9.391 -5.272 9.243 1.00 96.81 110 LEU A CA 1
ATOM 878 C C . LEU A 1 110 ? -10.908 -5.453 9.451 1.00 96.81 110 LEU A C 1
ATOM 880 O O . LEU A 1 110 ? -11.542 -5.965 8.523 1.00 96.81 110 LEU A O 1
ATOM 884 N N . PRO A 1 111 ? -11.525 -5.032 10.578 1.00 96.38 111 PRO A N 1
ATOM 885 C CA . PRO A 1 111 ? -12.981 -5.091 10.730 1.00 96.38 111 PRO A CA 1
ATOM 886 C C . PRO A 1 111 ? -13.717 -4.351 9.610 1.00 96.38 111 PRO A C 1
ATOM 888 O O . PRO A 1 111 ? -14.719 -4.833 9.088 1.00 96.38 111 PRO A O 1
ATOM 891 N N . ARG A 1 112 ? -13.183 -3.203 9.182 1.00 95.31 112 ARG A N 1
ATOM 892 C CA . ARG A 1 112 ? -13.805 -2.381 8.145 1.00 95.31 112 ARG A CA 1
ATOM 893 C C . ARG A 1 112 ? -13.590 -2.940 6.739 1.00 95.31 112 ARG A C 1
ATOM 895 O O . ARG A 1 112 ? -14.471 -2.811 5.896 1.00 95.31 112 ARG A O 1
ATOM 902 N N . PHE A 1 113 ? -12.463 -3.601 6.476 1.00 94.56 113 PHE A N 1
ATOM 903 C CA . PHE A 1 113 ? -12.283 -4.370 5.241 1.00 94.56 113 PHE A CA 1
ATOM 904 C C . PHE A 1 113 ? -13.302 -5.503 5.132 1.00 94.56 113 PHE A C 1
ATOM 906 O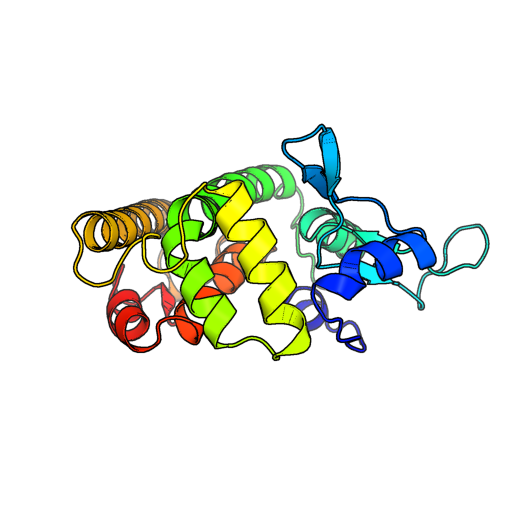 O . PHE A 1 113 ? -13.918 -5.663 4.083 1.00 94.56 113 PHE A O 1
ATOM 913 N N . TYR A 1 114 ? -13.513 -6.244 6.224 1.00 94.94 114 TYR A N 1
ATOM 914 C CA . TYR A 1 114 ? -14.473 -7.345 6.273 1.00 94.94 114 TYR A CA 1
ATOM 915 C C . TYR A 1 114 ? -15.883 -6.910 5.847 1.00 94.94 114 TYR A C 1
ATOM 917 O O . TYR A 1 114 ? -16.522 -7.606 5.062 1.00 94.94 114 TYR A O 1
ATOM 925 N N . GLU A 1 115 ? -16.341 -5.746 6.314 1.00 92.25 115 GLU A N 1
ATOM 926 C CA . GLU A 1 115 ? -17.662 -5.192 5.977 1.00 92.25 115 GLU A CA 1
ATOM 927 C C . GLU A 1 115 ? -17.833 -4.867 4.485 1.00 92.25 115 GLU A C 1
ATOM 929 O O . GLU A 1 115 ? -18.960 -4.814 4.000 1.00 92.25 115 GLU A O 1
ATOM 934 N N . ASN A 1 116 ? -16.731 -4.664 3.756 1.00 90.06 116 ASN A N 1
ATOM 935 C CA . ASN A 1 116 ? -16.735 -4.317 2.335 1.00 90.06 116 ASN A CA 1
ATOM 936 C C . ASN A 1 116 ? -16.488 -5.521 1.408 1.00 90.06 116 ASN A C 1
ATOM 938 O O . ASN A 1 116 ? -16.496 -5.355 0.189 1.00 90.06 116 ASN A O 1
ATOM 942 N N . PHE A 1 117 ? -16.230 -6.717 1.945 1.00 92.38 117 PHE A N 1
ATOM 943 C CA . PHE A 1 117 ? -15.973 -7.897 1.121 1.00 92.38 117 PHE A CA 1
ATOM 944 C C . PHE A 1 117 ? -17.248 -8.594 0.662 1.00 92.38 117 PHE A C 1
ATOM 946 O O . PHE A 1 117 ? -18.255 -8.636 1.374 1.00 92.38 117 PHE A O 1
ATOM 953 N N . ASN A 1 118 ? -17.143 -9.243 -0.499 1.00 95.25 118 ASN A N 1
ATOM 954 C CA . ASN A 1 118 ? -18.129 -10.202 -0.980 1.00 95.25 118 ASN A CA 1
ATOM 955 C C . ASN A 1 118 ? -18.354 -11.312 0.057 1.00 95.25 118 ASN A C 1
ATOM 957 O O . ASN A 1 118 ? -17.430 -11.721 0.771 1.00 95.25 118 ASN A O 1
ATOM 961 N N . GLU A 1 119 ? -19.573 -11.851 0.093 1.00 96.06 119 GLU A N 1
ATOM 962 C CA . GLU A 1 119 ? -19.973 -12.881 1.059 1.00 96.06 119 GLU A CA 1
ATOM 963 C C . GLU A 1 119 ? -19.058 -14.116 1.027 1.00 96.06 119 GLU A C 1
ATOM 965 O O . GLU A 1 119 ? -18.773 -14.693 2.073 1.00 96.06 119 GLU A O 1
ATOM 970 N N . ALA A 1 120 ? -18.526 -14.484 -0.145 1.00 96.94 120 ALA A N 1
ATOM 971 C CA . ALA A 1 120 ? -17.625 -15.627 -0.308 1.00 96.94 120 ALA A CA 1
ATOM 972 C C . ALA A 1 120 ? -16.285 -15.465 0.438 1.00 96.94 120 ALA A C 1
ATOM 974 O O . ALA A 1 120 ? -15.730 -16.437 0.955 1.00 96.94 120 ALA A O 1
ATOM 975 N N . SER A 1 121 ? -15.773 -14.237 0.536 1.00 97.50 121 SER A N 1
ATOM 976 C CA . SER A 1 121 ? -14.509 -13.932 1.214 1.00 97.50 121 SER A CA 1
ATOM 977 C C . SER A 1 121 ? -14.654 -13.777 2.729 1.00 97.50 121 SER A C 1
ATOM 979 O O . SER A 1 121 ? -13.696 -14.014 3.473 1.00 97.50 121 SER A O 1
ATOM 981 N N . GLN A 1 122 ? -15.838 -13.386 3.206 1.00 97.25 122 GLN A N 1
ATOM 982 C CA . GLN A 1 122 ? -16.071 -13.017 4.602 1.00 97.25 122 GLN A CA 1
ATOM 983 C C . GLN A 1 122 ? -15.746 -14.138 5.613 1.00 97.25 122 GLN A C 1
ATOM 985 O O . GLN A 1 122 ? -14.989 -13.859 6.550 1.00 97.25 122 GLN A O 1
ATOM 990 N N . PRO A 1 123 ? -16.227 -15.394 5.464 1.00 97.56 123 PRO A N 1
ATOM 991 C CA . PRO A 1 123 ? -15.953 -16.455 6.435 1.00 97.56 123 PRO A CA 1
ATOM 992 C C . PRO A 1 123 ? -14.460 -16.747 6.590 1.00 97.56 123 PRO A C 1
ATOM 994 O O . PRO A 1 123 ? -13.952 -16.799 7.711 1.00 97.56 123 PRO A O 1
ATOM 997 N N . TYR A 1 124 ? -13.744 -16.872 5.465 1.00 96.75 124 TYR A N 1
ATOM 998 C CA . TYR A 1 124 ? -12.300 -17.095 5.468 1.00 96.75 124 TYR A CA 1
ATOM 999 C C . TYR A 1 124 ? -11.569 -15.924 6.127 1.00 96.75 124 TYR A C 1
ATOM 1001 O O . TYR A 1 124 ? -10.713 -16.122 6.993 1.00 96.75 124 TYR A O 1
ATOM 1009 N N . PHE A 1 125 ? -11.908 -14.690 5.744 1.00 97.00 125 PHE A N 1
ATOM 1010 C CA . PHE A 1 125 ? -11.241 -13.503 6.262 1.00 97.00 125 PHE A CA 1
ATOM 1011 C C . PHE A 1 125 ? -11.452 -13.345 7.771 1.00 97.00 125 PHE A C 1
ATOM 1013 O O . PHE A 1 125 ? -10.478 -13.181 8.503 1.00 97.00 125 PHE A O 1
ATOM 1020 N N . ARG A 1 126 ? -12.690 -13.477 8.262 1.00 97.31 126 ARG A N 1
ATOM 1021 C CA . ARG A 1 126 ? -12.983 -13.424 9.700 1.00 97.31 126 ARG A CA 1
ATOM 1022 C C . ARG A 1 126 ? -12.209 -14.489 10.466 1.00 97.31 126 ARG A C 1
ATOM 1024 O O . ARG A 1 126 ? -11.439 -14.142 11.355 1.00 97.31 126 ARG A O 1
ATOM 1031 N N . ALA A 1 127 ? -12.357 -15.759 10.086 1.00 96.50 127 ALA A N 1
ATOM 1032 C CA . ALA A 1 127 ? -11.744 -16.870 10.812 1.00 96.50 127 ALA A CA 1
ATOM 1033 C C . ALA A 1 127 ? -10.217 -16.725 10.905 1.00 96.50 127 ALA A C 1
ATOM 1035 O O . ALA A 1 127 ? -9.631 -16.881 11.975 1.00 96.50 127 ALA A O 1
ATOM 1036 N N . THR A 1 128 ? -9.570 -16.370 9.793 1.00 94.75 128 THR A N 1
ATOM 1037 C CA . THR A 1 128 ? -8.108 -16.232 9.751 1.00 94.75 128 THR A CA 1
ATOM 1038 C C . THR A 1 128 ? -7.601 -15.032 10.552 1.00 94.75 128 THR A C 1
ATOM 1040 O O . THR A 1 128 ? -6.590 -15.154 11.242 1.00 94.75 128 THR A O 1
ATOM 1043 N N . ARG A 1 129 ? -8.281 -13.877 10.505 1.00 95.81 129 ARG A N 1
ATOM 1044 C CA . ARG A 1 129 ? -7.826 -12.660 11.204 1.00 95.81 129 ARG A CA 1
ATOM 1045 C C . ARG A 1 129 ? -8.144 -12.714 12.691 1.00 95.81 129 ARG A C 1
ATOM 1047 O O . ARG A 1 129 ? -7.267 -12.403 13.493 1.00 95.81 129 ARG A O 1
ATOM 1054 N N . GLU A 1 130 ? -9.342 -13.154 13.068 1.00 96.81 130 GLU A N 1
ATOM 1055 C CA . GLU A 1 130 ? -9.696 -13.328 14.480 1.00 96.81 130 GLU A CA 1
ATOM 1056 C C . GLU A 1 130 ? -8.801 -14.387 15.143 1.00 96.81 130 GLU A C 1
ATOM 1058 O O . GLU A 1 130 ? -8.326 -14.180 16.258 1.00 96.81 130 GLU A O 1
ATOM 1063 N N . GLY A 1 131 ? -8.467 -15.469 14.426 1.00 94.69 131 GLY A N 1
ATOM 1064 C CA . GLY A 1 131 ? -7.498 -16.468 14.883 1.00 94.69 131 GLY A CA 1
ATOM 1065 C C . GLY A 1 131 ? -6.080 -15.909 15.057 1.00 94.69 131 GLY A C 1
ATOM 1066 O O . GLY A 1 131 ? -5.438 -16.175 16.074 1.00 94.69 131 GLY A O 1
ATOM 1067 N N . TYR A 1 132 ? -5.604 -15.097 14.105 1.00 92.56 132 TYR A N 1
ATOM 1068 C CA . TYR A 1 132 ? -4.273 -14.479 14.161 1.00 92.56 132 TYR A CA 1
ATOM 1069 C C . TYR A 1 132 ? -4.130 -13.509 15.342 1.00 92.56 132 TYR A C 1
ATOM 1071 O O . TYR A 1 132 ? -3.171 -13.598 16.107 1.00 92.56 132 TYR A O 1
ATOM 1079 N N . PHE A 1 133 ? -5.094 -12.602 15.517 1.00 94.19 133 PHE A N 1
ATOM 1080 C CA . PHE A 1 133 ? -5.061 -11.591 16.581 1.00 94.19 133 PHE A CA 1
ATOM 1081 C C . PHE A 1 133 ? -5.608 -12.091 17.921 1.00 94.19 133 PHE A C 1
ATOM 1083 O O . PHE A 1 133 ? -5.441 -11.408 18.930 1.00 94.19 133 PHE A O 1
ATOM 1090 N N . ARG A 1 134 ? -6.252 -13.267 17.947 1.00 95.81 134 ARG A N 1
ATOM 1091 C CA . ARG A 1 134 ? -6.962 -13.820 19.115 1.00 95.81 134 ARG A CA 1
ATOM 1092 C C . ARG A 1 134 ? -7.973 -12.831 19.709 1.00 95.81 134 ARG A C 1
ATOM 1094 O O . ARG A 1 134 ? -8.119 -12.739 20.925 1.00 95.81 134 ARG A O 1
ATOM 1101 N N . LYS A 1 135 ? -8.642 -12.088 18.830 1.00 96.94 135 LYS A N 1
ATOM 1102 C CA . LYS A 1 135 ? -9.681 -11.098 19.130 1.00 96.94 135 LYS A CA 1
ATOM 1103 C C . LYS A 1 135 ? -10.775 -11.218 18.082 1.00 96.94 135 LYS A C 1
ATOM 1105 O O . LYS A 1 135 ? -10.470 -11.435 16.913 1.00 96.94 135 LYS A O 1
ATOM 1110 N N . THR A 1 136 ? -12.025 -11.029 18.472 1.00 97.75 136 THR A N 1
ATOM 1111 C CA . THR A 1 136 ? -13.120 -10.837 17.515 1.00 97.75 136 THR A CA 1
ATOM 1112 C C . THR A 1 136 ? -12.987 -9.483 16.819 1.00 97.75 136 THR A C 1
ATOM 1114 O O . THR A 1 136 ? -12.400 -8.552 17.373 1.00 97.75 136 THR A O 1
ATOM 1117 N N . PHE A 1 137 ? -13.575 -9.309 15.633 1.00 97.00 137 PHE A N 1
ATOM 1118 C CA . PHE A 1 137 ? -13.584 -7.992 14.979 1.00 97.00 137 PHE A CA 1
ATOM 1119 C C . PHE A 1 137 ? -14.257 -6.895 15.812 1.00 97.00 137 PHE A C 1
ATOM 1121 O O . PHE A 1 137 ? -13.886 -5.735 15.682 1.00 97.00 137 PHE A O 1
ATOM 1128 N N . ALA A 1 138 ? -15.194 -7.248 16.697 1.00 95.69 138 ALA A N 1
ATOM 1129 C CA . ALA A 1 138 ? -15.814 -6.293 17.613 1.00 95.69 138 ALA A CA 1
ATOM 1130 C C . ALA A 1 138 ? -14.856 -5.800 18.716 1.00 95.69 138 ALA A C 1
ATOM 1132 O O . ALA A 1 138 ? -15.078 -4.730 19.274 1.00 95.69 138 ALA A O 1
ATOM 1133 N N . GLU A 1 139 ? -13.807 -6.565 19.032 1.00 97.25 139 GLU A N 1
ATOM 1134 C CA . GLU A 1 139 ? -12.782 -6.231 20.032 1.00 97.25 139 GLU A CA 1
ATOM 1135 C C . GLU A 1 139 ? -11.541 -5.571 19.415 1.00 97.25 139 GLU A C 1
ATOM 1137 O O . GLU A 1 139 ? -10.711 -5.019 20.138 1.00 97.25 139 GLU A O 1
ATOM 1142 N N . MET A 1 140 ? -11.374 -5.647 18.092 1.00 97.56 140 MET A N 1
ATOM 1143 C CA . MET A 1 140 ? -10.250 -5.031 17.392 1.00 97.56 140 MET A CA 1
ATOM 1144 C C . MET A 1 140 ? -10.490 -3.530 17.232 1.00 97.56 140 MET A C 1
ATOM 1146 O O . MET A 1 140 ? -11.331 -3.121 16.437 1.00 97.56 140 MET A O 1
ATOM 1150 N N . CYS A 1 141 ? -9.735 -2.722 17.984 1.00 96.62 141 CYS A N 1
ATOM 1151 C CA . CYS A 1 141 ? -9.740 -1.261 17.903 1.00 96.62 141 CYS A CA 1
ATOM 1152 C C . CYS A 1 141 ? -11.164 -0.648 17.816 1.00 96.62 141 CYS A C 1
ATOM 1154 O O . CYS A 1 141 ? -11.499 0.012 16.828 1.00 96.62 141 CYS A O 1
ATOM 1156 N N . PRO A 1 142 ? -12.053 -0.864 18.809 1.00 96.19 142 PRO A N 1
ATOM 1157 C CA . PRO A 1 142 ? -13.447 -0.435 18.702 1.00 96.19 142 PRO A CA 1
ATOM 1158 C C . PRO A 1 142 ? -13.565 1.090 18.610 1.00 96.19 142 PRO A C 1
ATOM 1160 O O . PRO A 1 142 ? -12.890 1.815 19.348 1.00 96.19 142 PRO A O 1
ATOM 1163 N N . LYS A 1 143 ? -14.453 1.602 17.749 1.00 93.69 143 LYS A N 1
ATOM 1164 C CA . LYS A 1 143 ? -14.641 3.052 17.575 1.00 93.69 143 LYS A CA 1
ATOM 1165 C C . LYS A 1 143 ? -15.010 3.738 18.894 1.00 93.69 143 LYS A C 1
ATOM 1167 O O . LYS A 1 143 ? -15.954 3.334 19.566 1.00 93.69 143 LYS A O 1
ATOM 1172 N N . GLY A 1 144 ? -14.276 4.800 19.235 1.00 94.12 144 GLY A N 1
ATOM 1173 C CA . GLY A 1 144 ? -14.456 5.561 20.479 1.00 94.12 144 GLY A CA 1
ATOM 1174 C C . GLY A 1 144 ? -13.751 4.971 21.706 1.00 94.12 144 GLY A C 1
ATOM 1175 O O . GLY A 1 144 ? -13.891 5.513 22.798 1.00 94.12 144 GLY A O 1
ATOM 1176 N N . SER A 1 145 ? -13.001 3.876 21.549 1.00 97.25 145 SER A N 1
ATOM 1177 C CA . SER A 1 145 ? -12.115 3.358 22.596 1.00 97.25 145 SER A CA 1
ATOM 1178 C C . SER A 1 145 ? -10.812 4.161 22.703 1.00 97.25 145 SER A C 1
ATOM 1180 O O . SER A 1 145 ? -10.425 4.877 21.780 1.00 97.25 145 SER A O 1
ATOM 1182 N N . THR A 1 146 ? -10.080 3.983 23.806 1.00 97.19 146 THR A N 1
ATOM 1183 C CA . THR A 1 146 ? -8.721 4.530 23.946 1.00 97.19 146 THR A CA 1
ATOM 1184 C C . THR A 1 146 ? -7.780 4.003 22.854 1.00 97.19 146 THR A C 1
ATOM 1186 O O . THR A 1 146 ? -7.043 4.789 22.268 1.00 97.19 146 THR A O 1
ATOM 1189 N N . GLU A 1 147 ? -7.853 2.704 22.526 1.00 96.69 147 GLU A N 1
ATOM 1190 C CA . GLU A 1 147 ? -7.041 2.073 21.468 1.00 96.69 147 GLU A CA 1
ATOM 1191 C C . GLU A 1 147 ? -7.299 2.720 20.099 1.00 96.69 147 GLU A C 1
ATOM 1193 O O . GLU A 1 147 ? -6.362 2.937 19.332 1.00 96.69 147 GLU A O 1
ATOM 1198 N N . TRP A 1 148 ? -8.551 3.088 19.806 1.00 97.25 148 TRP A N 1
ATOM 1199 C CA . TRP A 1 148 ? -8.911 3.825 18.593 1.00 97.25 148 TRP A CA 1
ATOM 1200 C C . TRP A 1 148 ? -8.200 5.175 18.515 1.00 97.25 148 TRP A C 1
ATOM 1202 O O . TRP A 1 148 ? -7.515 5.457 17.530 1.00 97.25 148 TRP A O 1
ATOM 1212 N N . ASP A 1 149 ? -8.316 5.997 19.558 1.00 97.12 149 ASP A N 1
ATOM 1213 C CA . ASP A 1 149 ? -7.691 7.322 19.579 1.00 97.12 149 ASP A CA 1
ATOM 1214 C C . ASP A 1 149 ? -6.157 7.239 19.541 1.00 97.12 149 ASP A C 1
ATOM 1216 O O . ASP A 1 149 ? -5.507 8.053 18.883 1.00 97.12 149 ASP A O 1
ATOM 1220 N N . GLU A 1 150 ? -5.564 6.263 20.229 1.00 97.00 150 GLU A N 1
ATOM 1221 C CA . GLU A 1 150 ? -4.120 6.016 20.214 1.00 97.00 150 GLU A CA 1
ATOM 1222 C C . GLU A 1 150 ? -3.629 5.562 18.837 1.00 97.00 150 GLU A C 1
ATOM 1224 O O . GLU A 1 150 ? -2.624 6.082 18.356 1.00 97.00 150 GLU A O 1
ATOM 1229 N N . THR A 1 151 ? -4.365 4.676 18.160 1.00 97.19 151 THR A N 1
ATOM 1230 C CA . THR A 1 151 ? -4.011 4.193 16.815 1.00 97.19 151 THR A CA 1
ATOM 1231 C C . THR A 1 151 ? -3.970 5.344 15.809 1.00 97.19 151 THR A C 1
ATOM 1233 O O . THR A 1 151 ? -2.993 5.492 15.071 1.00 97.19 151 THR A O 1
ATOM 1236 N N . TRP A 1 152 ? -4.983 6.218 15.815 1.00 97.31 152 TRP A N 1
ATOM 1237 C CA . TRP A 1 152 ? -5.007 7.395 14.940 1.00 97.31 152 TRP A CA 1
ATOM 1238 C C . TRP A 1 152 ? -3.894 8.397 15.265 1.00 97.31 152 TRP A C 1
ATOM 1240 O O . TRP A 1 152 ? -3.272 8.925 14.345 1.00 97.31 152 TRP A O 1
ATOM 1250 N N . LYS A 1 153 ? -3.589 8.622 16.551 1.00 96.50 153 LYS A N 1
ATOM 1251 C CA . LYS A 1 153 ? -2.462 9.475 16.969 1.00 96.50 153 LYS A CA 1
ATOM 1252 C C . LYS A 1 153 ? -1.111 8.901 16.547 1.00 96.50 153 LYS A C 1
ATOM 1254 O O . LYS A 1 153 ? -0.229 9.659 16.150 1.00 96.50 153 LYS A O 1
ATOM 1259 N N . CYS A 1 154 ? -0.930 7.583 16.623 1.00 96.12 154 CYS A N 1
ATOM 1260 C CA . CYS A 1 154 ? 0.281 6.915 16.150 1.00 96.12 154 CYS A CA 1
ATOM 1261 C C . CYS A 1 154 ? 0.460 7.087 14.639 1.00 96.12 154 CYS A C 1
ATOM 1263 O O . CYS A 1 154 ? 1.553 7.445 14.197 1.00 96.12 154 CYS A O 1
ATOM 1265 N N . LEU A 1 155 ? -0.614 6.926 13.859 1.00 97.50 155 LEU A N 1
ATOM 1266 C CA . LEU A 1 155 ? -0.589 7.180 12.419 1.00 97.50 155 LEU A CA 1
ATOM 1267 C C . LEU A 1 155 ? -0.258 8.646 12.101 1.00 97.50 155 LEU A C 1
ATOM 1269 O O . LEU A 1 155 ? 0.609 8.911 11.268 1.00 97.50 155 LEU A O 1
ATOM 1273 N N . GLU A 1 156 ? -0.905 9.596 12.785 1.00 97.44 156 GLU A N 1
ATOM 1274 C CA . GLU A 1 156 ? -0.634 11.031 12.634 1.00 97.44 156 GLU A CA 1
ATOM 1275 C C . GLU A 1 156 ? 0.831 11.351 12.939 1.00 97.44 156 GLU A C 1
ATOM 1277 O O . GLU A 1 156 ? 1.493 12.050 12.175 1.00 97.44 156 GLU A O 1
ATOM 1282 N N . LYS A 1 157 ? 1.378 10.789 14.023 1.00 96.94 157 LYS A N 1
ATOM 1283 C CA . LYS A 1 157 ? 2.791 10.940 14.379 1.00 96.94 157 LYS A CA 1
ATOM 1284 C C . LYS A 1 157 ? 3.714 10.406 13.279 1.00 96.94 157 LYS A C 1
ATOM 1286 O O . LYS A 1 157 ? 4.649 11.107 12.902 1.00 96.94 157 LYS A O 1
ATOM 1291 N N . GLY A 1 158 ? 3.450 9.212 12.748 1.00 96.12 158 GLY A N 1
ATOM 1292 C CA . GLY A 1 158 ? 4.252 8.632 11.667 1.00 96.12 158 GLY A CA 1
ATOM 1293 C C . GLY A 1 158 ? 4.233 9.480 10.393 1.00 96.12 158 GLY A C 1
ATOM 1294 O O . GLY A 1 158 ? 5.275 9.717 9.783 1.00 96.12 158 GLY A O 1
ATOM 1295 N N . LEU A 1 159 ? 3.064 10.007 10.020 1.00 96.94 159 LEU A N 1
ATOM 1296 C CA . LEU A 1 159 ? 2.941 10.931 8.892 1.00 96.94 159 LEU A CA 1
ATOM 1297 C C . LEU A 1 159 ? 3.631 12.271 9.167 1.00 96.94 159 LEU A C 1
ATOM 1299 O O . LEU A 1 159 ? 4.286 12.800 8.274 1.00 96.94 159 LEU A O 1
ATOM 1303 N N . ASN A 1 160 ? 3.577 12.791 10.395 1.00 97.62 160 ASN A N 1
ATOM 1304 C CA . ASN A 1 160 ? 4.320 13.990 10.780 1.00 97.62 160 ASN A CA 1
ATOM 1305 C C . ASN A 1 160 ? 5.834 13.802 10.616 1.00 97.62 160 ASN A C 1
ATOM 1307 O O . ASN A 1 160 ? 6.500 14.664 10.045 1.00 97.62 160 ASN A O 1
ATOM 1311 N N . GLU A 1 161 ? 6.378 12.679 11.084 1.00 96.75 161 GLU A N 1
ATOM 1312 C CA . GLU A 1 161 ? 7.801 12.356 10.940 1.00 96.75 161 GLU A CA 1
ATOM 1313 C C . GLU A 1 161 ? 8.196 12.228 9.463 1.00 96.75 161 GLU A C 1
ATOM 1315 O O . GLU A 1 161 ? 9.188 12.824 9.036 1.00 96.75 161 GLU A O 1
ATOM 1320 N N . LEU A 1 162 ? 7.374 11.544 8.659 1.00 96.81 162 LEU A N 1
ATOM 1321 C CA . LEU A 1 162 ? 7.582 11.448 7.217 1.00 96.81 162 LEU A CA 1
ATOM 1322 C C . LEU A 1 162 ? 7.538 12.828 6.546 1.00 96.81 162 LEU A C 1
ATOM 1324 O O . LEU A 1 162 ? 8.427 13.144 5.761 1.00 96.81 162 LEU A O 1
ATOM 1328 N N . ALA A 1 163 ? 6.553 13.670 6.864 1.00 96.69 163 ALA A N 1
ATOM 1329 C CA . ALA A 1 163 ? 6.440 15.019 6.311 1.00 96.69 163 ALA A CA 1
ATOM 1330 C C . ALA A 1 163 ? 7.692 15.857 6.602 1.00 96.69 163 ALA A C 1
ATOM 1332 O O . ALA A 1 163 ? 8.235 16.464 5.683 1.00 96.69 163 ALA A O 1
ATOM 1333 N N . VAL A 1 164 ? 8.208 15.813 7.836 1.00 97.00 164 VAL A N 1
ATOM 1334 C CA . VAL A 1 164 ? 9.453 16.503 8.218 1.00 97.00 164 VAL A CA 1
ATOM 1335 C C . VAL A 1 164 ? 10.641 16.034 7.376 1.00 97.00 164 VAL A C 1
ATOM 1337 O O . VAL A 1 164 ? 11.485 16.852 6.998 1.00 97.00 164 VAL A O 1
ATOM 1340 N N . SER A 1 165 ? 10.731 14.735 7.078 1.00 96.31 165 SER A N 1
ATOM 1341 C CA . SER A 1 165 ? 11.758 14.200 6.181 1.00 96.31 165 SER A CA 1
ATOM 1342 C C . SER A 1 165 ? 11.561 14.663 4.737 1.00 96.31 165 SER A C 1
ATOM 1344 O O . SER A 1 165 ? 12.526 15.090 4.108 1.00 96.31 165 SER A O 1
ATOM 1346 N N . LEU A 1 166 ? 10.331 14.629 4.220 1.00 96.31 166 LEU A N 1
ATOM 1347 C CA . LEU A 1 166 ? 10.011 15.047 2.852 1.00 96.31 166 LEU A CA 1
ATOM 1348 C C . LEU A 1 166 ? 10.245 16.545 2.623 1.00 96.31 166 LEU A C 1
ATOM 1350 O O . LEU A 1 166 ? 10.747 16.933 1.570 1.00 96.31 166 LEU A O 1
ATOM 1354 N N . ASP A 1 167 ? 9.972 17.383 3.623 1.00 96.06 167 ASP A N 1
ATOM 1355 C CA . ASP A 1 167 ? 10.211 18.830 3.576 1.00 96.06 167 ASP A CA 1
ATOM 1356 C C . ASP A 1 167 ? 11.704 19.180 3.423 1.00 96.06 167 ASP A C 1
ATOM 1358 O O . ASP A 1 167 ? 12.046 20.295 3.022 1.00 96.06 167 ASP A O 1
ATOM 1362 N N . LYS A 1 168 ? 12.624 18.234 3.676 1.00 97.06 168 LYS A N 1
ATOM 1363 C CA . LYS A 1 168 ? 14.058 18.424 3.393 1.00 97.06 168 LYS A CA 1
ATOM 1364 C C . LYS A 1 168 ? 14.371 18.527 1.903 1.00 97.06 168 LYS A C 1
ATOM 1366 O O . LYS A 1 168 ? 15.417 19.073 1.564 1.00 97.06 168 LYS A O 1
ATOM 1371 N N . ASN A 1 169 ? 13.470 18.079 1.029 1.00 96.12 169 ASN A N 1
ATOM 1372 C CA . ASN A 1 169 ? 13.590 18.291 -0.413 1.00 96.12 169 ASN A CA 1
ATOM 1373 C C . ASN A 1 169 ? 13.298 19.751 -0.818 1.00 96.12 169 ASN A C 1
ATOM 1375 O O . ASN A 1 169 ? 13.628 20.149 -1.932 1.00 96.12 169 ASN A O 1
ATOM 1379 N N . GLY A 1 170 ? 12.718 20.560 0.076 1.00 95.69 170 GLY A N 1
ATOM 1380 C CA . GLY A 1 170 ? 12.279 21.928 -0.192 1.00 95.69 170 GLY A CA 1
ATOM 1381 C C . GLY A 1 170 ? 10.751 22.049 -0.270 1.00 95.69 170 GLY A C 1
ATOM 1382 O O . GLY A 1 170 ? 10.037 21.135 0.143 1.00 95.69 170 GLY A O 1
ATOM 1383 N N . PRO A 1 171 ? 10.225 23.180 -0.781 1.00 94.12 171 PRO A N 1
ATOM 1384 C CA . PRO A 1 171 ? 8.786 23.429 -0.842 1.00 94.12 171 PRO A CA 1
ATOM 1385 C C . PRO A 1 171 ? 8.029 22.340 -1.610 1.00 94.12 171 PRO A C 1
ATOM 1387 O O . PRO A 1 171 ? 8.457 21.942 -2.694 1.00 94.12 171 PRO A O 1
ATOM 1390 N N . LEU A 1 172 ? 6.879 21.914 -1.073 1.00 92.62 172 LEU A N 1
ATOM 1391 C CA . LEU A 1 172 ? 6.037 20.849 -1.637 1.00 92.62 172 LEU A CA 1
ATOM 1392 C C . LEU A 1 172 ? 5.671 21.087 -3.109 1.00 92.62 172 LEU A C 1
ATOM 1394 O O . LEU A 1 172 ? 5.779 20.179 -3.922 1.00 92.62 172 LEU A O 1
ATOM 1398 N N . MET A 1 173 ? 5.294 22.317 -3.464 1.00 92.00 173 MET A N 1
ATOM 1399 C CA . MET A 1 173 ? 4.902 22.667 -4.837 1.00 92.00 173 MET A CA 1
ATOM 1400 C C . MET A 1 173 ? 6.016 22.421 -5.863 1.00 92.00 173 MET A C 1
ATOM 1402 O O . MET A 1 173 ? 5.735 22.064 -7.003 1.00 92.00 173 MET A O 1
ATOM 1406 N N . ASP A 1 174 ? 7.275 22.586 -5.453 1.00 95.19 174 ASP A N 1
ATOM 1407 C CA . ASP A 1 174 ? 8.439 22.358 -6.310 1.00 95.19 174 ASP A CA 1
ATOM 1408 C C . ASP A 1 174 ? 8.962 20.918 -6.216 1.00 95.19 174 ASP A C 1
ATOM 1410 O O . ASP A 1 174 ? 9.726 20.486 -7.081 1.00 95.19 174 ASP A O 1
ATOM 1414 N N . ASN A 1 175 ? 8.579 20.192 -5.160 1.00 96.50 175 ASN A N 1
ATOM 1415 C CA . ASN A 1 175 ? 9.076 18.870 -4.784 1.00 96.50 175 ASN A CA 1
ATOM 1416 C C . ASN A 1 175 ? 7.917 17.961 -4.329 1.00 96.50 175 ASN A C 1
ATOM 1418 O O . ASN A 1 175 ? 7.844 17.601 -3.149 1.00 96.50 175 ASN A O 1
ATOM 1422 N N . PRO A 1 176 ? 6.990 17.613 -5.241 1.00 95.06 176 PRO A N 1
ATOM 1423 C CA . PRO A 1 176 ? 5.773 16.882 -4.891 1.00 95.06 176 PRO A CA 1
ATOM 1424 C C . PRO A 1 176 ? 6.022 15.436 -4.448 1.00 95.06 176 PRO A C 1
ATOM 1426 O O . PRO A 1 176 ? 5.168 14.849 -3.791 1.00 95.06 176 PRO A O 1
ATOM 1429 N N . TYR A 1 177 ? 7.182 14.867 -4.776 1.00 96.62 177 TYR A N 1
ATOM 1430 C CA . TYR A 1 177 ? 7.481 13.453 -4.578 1.00 96.62 177 TYR A CA 1
ATOM 1431 C C . TYR A 1 177 ? 8.514 13.212 -3.474 1.00 96.62 177 TYR A C 1
ATOM 1433 O O . TYR A 1 177 ? 9.288 14.093 -3.081 1.00 96.62 177 TYR A O 1
ATOM 1441 N N . ALA A 1 178 ? 8.584 11.966 -3.012 1.00 96.12 178 ALA A N 1
ATOM 1442 C CA . ALA A 1 178 ? 9.528 11.490 -2.011 1.00 96.12 178 ALA A CA 1
ATOM 1443 C C . ALA A 1 178 ? 10.986 11.756 -2.409 1.00 96.12 178 ALA A C 1
ATOM 1445 O O . ALA A 1 178 ? 11.835 12.031 -1.560 1.00 96.12 178 ALA A O 1
ATOM 1446 N N . MET A 1 179 ? 11.262 11.741 -3.714 1.00 95.75 179 MET A N 1
ATOM 1447 C CA . MET A 1 179 ? 12.561 12.064 -4.302 1.00 95.75 179 MET A CA 1
ATOM 1448 C C . MET A 1 179 ? 12.598 13.465 -4.939 1.00 95.75 179 MET A C 1
ATOM 1450 O O . MET A 1 179 ? 13.270 13.697 -5.947 1.00 95.75 179 MET A O 1
ATOM 1454 N N . GLY A 1 180 ? 11.854 14.414 -4.374 1.00 95.75 180 GLY A N 1
ATOM 1455 C CA . GLY A 1 180 ? 11.774 15.789 -4.850 1.00 95.75 180 GLY A CA 1
ATOM 1456 C C . GLY A 1 180 ? 10.891 15.906 -6.088 1.00 95.75 180 GLY A C 1
ATOM 1457 O O . GLY A 1 180 ? 9.670 15.821 -6.007 1.00 95.75 180 GLY A O 1
ATOM 1458 N N . LYS A 1 181 ? 11.508 16.100 -7.256 1.00 96.38 181 LYS A N 1
ATOM 1459 C CA . LYS A 1 181 ? 10.800 16.231 -8.547 1.00 96.38 181 LYS A CA 1
ATOM 1460 C C . LYS A 1 181 ? 10.554 14.904 -9.258 1.00 96.38 181 LYS A C 1
ATOM 1462 O O . LYS A 1 181 ? 9.873 14.877 -10.280 1.00 96.38 181 LYS A O 1
ATOM 1467 N N . ILE A 1 182 ? 11.131 13.819 -8.751 1.00 96.12 182 ILE A N 1
ATOM 1468 C CA . ILE A 1 182 ? 11.118 12.515 -9.408 1.00 96.12 182 ILE A CA 1
ATOM 1469 C C . ILE A 1 182 ? 10.118 11.612 -8.692 1.00 96.12 182 ILE A C 1
ATOM 1471 O O . ILE A 1 182 ? 10.288 11.330 -7.509 1.00 96.12 182 ILE A O 1
ATOM 1475 N N . PHE A 1 183 ? 9.102 11.154 -9.421 1.00 97.06 183 PHE A N 1
ATOM 1476 C CA . PHE A 1 183 ? 8.199 10.111 -8.941 1.00 97.06 183 PHE A CA 1
ATOM 1477 C C . PHE A 1 183 ? 8.944 8.777 -8.824 1.00 97.06 183 PHE A C 1
ATOM 1479 O O . PHE A 1 183 ? 9.784 8.452 -9.664 1.00 97.06 183 PHE A O 1
ATOM 1486 N N . SER A 1 184 ? 8.620 7.997 -7.798 1.00 98.12 184 SER A N 1
ATOM 1487 C CA . SER A 1 184 ? 9.311 6.760 -7.450 1.00 98.12 184 SER A CA 1
ATOM 1488 C C . SER 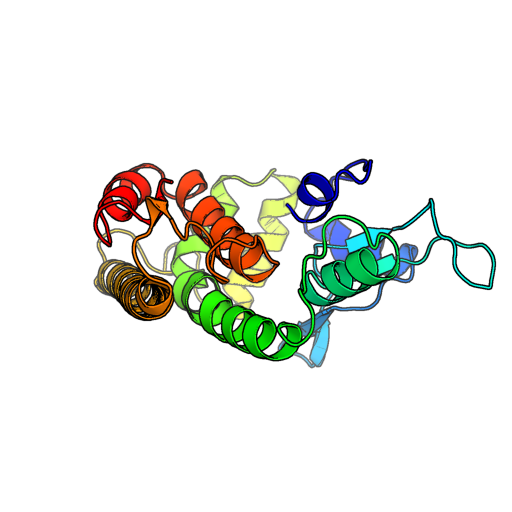A 1 184 ? 8.384 5.734 -6.784 1.00 98.12 184 SER A C 1
ATOM 1490 O O . SER A 1 184 ? 7.222 6.006 -6.479 1.00 98.12 184 SER A O 1
ATOM 1492 N N . TYR A 1 185 ? 8.890 4.530 -6.511 1.00 98.44 185 TYR A N 1
ATOM 1493 C CA . TYR A 1 185 ? 8.148 3.512 -5.761 1.00 98.44 185 TYR A CA 1
ATOM 1494 C C . TYR A 1 185 ? 7.826 3.936 -4.315 1.00 98.44 185 TYR A C 1
ATOM 1496 O O . TYR A 1 185 ? 6.838 3.476 -3.736 1.00 98.44 185 TYR A O 1
ATOM 1504 N N . ALA A 1 186 ? 8.617 4.836 -3.726 1.00 98.25 186 ALA A N 1
ATOM 1505 C CA . ALA A 1 186 ? 8.320 5.430 -2.426 1.00 98.25 186 ALA A CA 1
ATOM 1506 C C . ALA A 1 186 ? 6.991 6.200 -2.458 1.00 98.25 186 ALA A C 1
ATOM 1508 O O . ALA A 1 186 ? 6.179 6.052 -1.547 1.00 98.25 186 ALA A O 1
ATOM 1509 N N . ASP A 1 187 ? 6.720 6.930 -3.542 1.00 98.06 187 ASP A N 1
ATOM 1510 C CA . ASP A 1 187 ? 5.454 7.641 -3.740 1.00 98.06 187 ASP A CA 1
ATOM 1511 C C . ASP A 1 187 ? 4.282 6.669 -3.877 1.00 98.06 187 ASP A C 1
ATOM 1513 O O . ASP A 1 187 ? 3.242 6.868 -3.258 1.00 98.06 187 ASP A O 1
ATOM 1517 N N . ILE A 1 188 ? 4.469 5.563 -4.607 1.00 98.12 188 ILE A N 1
ATOM 1518 C CA . ILE A 1 188 ? 3.471 4.482 -4.691 1.00 98.12 188 ILE A CA 1
ATOM 1519 C C . ILE A 1 188 ? 3.190 3.888 -3.312 1.00 98.12 188 ILE A C 1
ATOM 1521 O O . ILE A 1 188 ? 2.033 3.645 -2.969 1.00 98.12 188 ILE A O 1
ATOM 1525 N N . THR A 1 189 ? 4.233 3.655 -2.516 1.00 97.94 189 THR A N 1
ATOM 1526 C CA . THR A 1 189 ? 4.090 3.118 -1.161 1.00 97.94 189 THR A CA 1
ATOM 1527 C C . THR A 1 189 ? 3.248 4.061 -0.301 1.00 97.94 189 THR A C 1
ATOM 1529 O O . THR A 1 189 ? 2.256 3.623 0.284 1.00 97.94 189 THR A O 1
ATOM 1532 N N . ILE A 1 190 ? 3.573 5.357 -0.299 1.00 97.56 190 ILE A N 1
ATOM 1533 C CA . ILE A 1 190 ? 2.829 6.383 0.443 1.00 97.56 190 ILE A CA 1
ATOM 1534 C C . ILE A 1 190 ? 1.378 6.456 -0.043 1.00 97.56 190 ILE A C 1
ATOM 1536 O O . ILE A 1 190 ? 0.447 6.303 0.750 1.00 97.56 190 ILE A O 1
ATOM 1540 N N . ALA A 1 191 ? 1.179 6.612 -1.352 1.00 97.06 191 ALA A N 1
ATOM 1541 C CA . ALA A 1 191 ? -0.138 6.743 -1.961 1.00 97.06 191 ALA A CA 1
ATOM 1542 C C . ALA A 1 191 ? -1.026 5.517 -1.709 1.00 97.06 191 ALA A C 1
ATOM 1544 O O . ALA A 1 191 ? -2.211 5.672 -1.430 1.00 97.06 191 ALA A O 1
ATOM 1545 N N . SER A 1 192 ? -0.477 4.299 -1.759 1.00 95.62 192 SER A N 1
ATOM 1546 C CA . SER A 1 192 ? -1.247 3.070 -1.525 1.00 95.62 192 SER A CA 1
ATOM 1547 C C . SER A 1 192 ? -1.781 2.961 -0.092 1.00 95.62 192 SER A C 1
ATOM 1549 O O . SER A 1 192 ? -2.936 2.574 0.112 1.00 95.62 192 SER A O 1
ATOM 1551 N N . ALA A 1 193 ? -0.984 3.363 0.904 1.00 95.75 193 ALA A N 1
ATOM 1552 C CA . ALA A 1 193 ? -1.436 3.383 2.289 1.00 95.75 193 ALA A CA 1
ATOM 1553 C C . ALA A 1 193 ? -2.490 4.476 2.503 1.00 95.75 193 ALA A C 1
ATOM 1555 O O . ALA A 1 193 ? -3.548 4.201 3.058 1.00 95.75 193 ALA A O 1
ATOM 1556 N N . LEU A 1 194 ? -2.256 5.695 2.003 1.00 96.69 194 LEU A N 1
ATOM 1557 C CA . LEU A 1 194 ? -3.222 6.795 2.108 1.00 96.69 194 LEU A CA 1
ATOM 1558 C C . LEU A 1 194 ? -4.551 6.459 1.422 1.00 96.69 194 LEU A C 1
ATOM 1560 O O . LEU A 1 194 ? -5.617 6.682 1.995 1.00 96.69 194 LEU A O 1
ATOM 1564 N N . TYR A 1 195 ? -4.493 5.841 0.240 1.00 95.94 195 TYR A N 1
ATOM 1565 C CA . TYR A 1 195 ? -5.676 5.379 -0.479 1.00 95.94 195 TYR A CA 1
ATOM 1566 C C . TYR A 1 195 ? -6.506 4.412 0.372 1.00 95.94 195 TYR A C 1
ATOM 1568 O O . TYR A 1 195 ? -7.721 4.577 0.467 1.00 95.94 195 TYR A O 1
ATOM 1576 N N . THR A 1 196 ? -5.848 3.485 1.074 1.00 95.81 196 THR A N 1
ATOM 1577 C CA . THR A 1 196 ? -6.503 2.548 1.998 1.00 95.81 196 THR A CA 1
ATOM 1578 C C . THR A 1 196 ? -7.324 3.282 3.060 1.00 95.81 196 THR A C 1
ATOM 1580 O O . THR A 1 196 ? -8.471 2.915 3.311 1.00 95.81 196 THR A O 1
ATOM 1583 N N . TYR A 1 197 ? -6.795 4.351 3.659 1.00 96.44 197 TYR A N 1
ATOM 1584 C CA . TYR A 1 197 ? -7.551 5.151 4.629 1.00 96.44 197 TYR A CA 1
ATOM 1585 C C . TYR A 1 197 ? -8.699 5.920 3.983 1.00 96.44 197 TYR A C 1
ATOM 1587 O O . TYR A 1 197 ? -9.804 5.917 4.524 1.00 96.44 197 TYR A O 1
ATOM 1595 N N . SER A 1 198 ? -8.463 6.513 2.811 1.00 95.38 198 SER A N 1
ATOM 1596 C CA . SER A 1 198 ? -9.477 7.292 2.095 1.00 95.38 198 SER A CA 1
ATOM 1597 C C . SER A 1 198 ? -10.730 6.480 1.753 1.00 95.38 198 SER A C 1
ATOM 1599 O O . SER A 1 198 ? -11.843 6.997 1.837 1.00 95.38 198 SER A O 1
ATOM 1601 N N . THR A 1 199 ? -10.570 5.193 1.431 1.00 93.56 199 THR A N 1
ATOM 1602 C CA . THR A 1 199 ? -11.685 4.302 1.084 1.00 93.56 199 THR A CA 1
ATOM 1603 C C . THR A 1 199 ? -12.336 3.667 2.309 1.00 93.56 199 THR A C 1
ATOM 1605 O O . THR A 1 199 ? -13.533 3.397 2.308 1.00 93.56 199 THR A O 1
ATOM 1608 N N . THR A 1 200 ? -11.555 3.407 3.357 1.00 94.44 200 THR A N 1
ATOM 1609 C CA . THR A 1 200 ? -12.001 2.633 4.529 1.00 94.44 200 THR A CA 1
ATOM 1610 C C . THR A 1 200 ? -12.683 3.523 5.565 1.00 94.44 200 THR A C 1
ATOM 1612 O O . THR A 1 200 ? -13.708 3.142 6.140 1.00 94.44 200 THR A O 1
ATOM 1615 N N . TYR A 1 201 ? -12.152 4.733 5.752 1.00 95.00 201 TYR A N 1
ATOM 1616 C CA . TYR A 1 201 ? -12.587 5.706 6.748 1.00 95.00 201 TYR A CA 1
ATOM 1617 C C . TYR A 1 201 ? -12.764 7.100 6.131 1.00 95.00 201 TYR A C 1
ATOM 1619 O O . TYR A 1 201 ? -12.006 8.010 6.456 1.00 95.00 201 TYR A O 1
ATOM 1627 N N . PRO A 1 202 ? -13.764 7.315 5.256 1.00 93.75 202 PRO A N 1
ATOM 1628 C CA . PRO A 1 202 ? -13.928 8.588 4.548 1.00 93.75 202 PRO A CA 1
ATOM 1629 C C . PRO A 1 202 ? -14.112 9.791 5.491 1.00 93.75 202 PRO A C 1
ATOM 1631 O O . PRO A 1 202 ? -13.593 10.869 5.223 1.00 93.75 202 PRO A O 1
ATOM 1634 N N . THR A 1 203 ? -14.786 9.616 6.632 1.00 94.06 203 THR A N 1
ATOM 1635 C CA . THR A 1 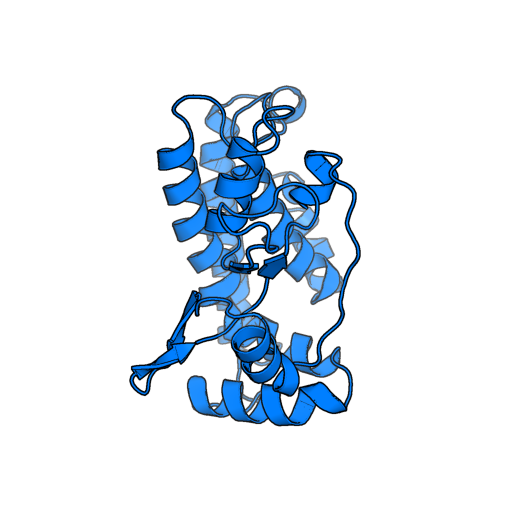203 ? -14.968 10.693 7.620 1.00 94.06 203 THR A CA 1
ATOM 1636 C C . THR A 1 203 ? -13.675 11.031 8.364 1.00 94.06 203 THR A C 1
ATOM 1638 O O . THR A 1 203 ? -13.375 12.200 8.601 1.00 94.06 203 THR A O 1
ATOM 1641 N N . GLU A 1 204 ? -12.890 10.033 8.769 1.00 94.94 204 GLU A N 1
ATOM 1642 C CA . GLU A 1 204 ? -11.588 10.271 9.393 1.00 94.94 204 GLU A CA 1
ATOM 1643 C C . GLU A 1 204 ? -10.562 10.778 8.366 1.00 94.94 204 GLU A C 1
ATOM 1645 O O . GLU A 1 204 ? -9.747 11.639 8.698 1.00 94.94 204 GLU A O 1
ATOM 1650 N N . TRP A 1 205 ? -10.669 10.354 7.106 1.00 95.94 205 TRP A N 1
ATOM 1651 C CA . TRP A 1 205 ? -9.867 10.848 5.990 1.00 95.94 205 TRP A CA 1
ATOM 1652 C C . TRP A 1 205 ? -10.005 12.363 5.801 1.00 95.94 205 TRP A C 1
ATOM 1654 O O . TRP A 1 205 ? -8.993 13.041 5.661 1.00 95.94 205 TRP A O 1
ATOM 1664 N N . GLU A 1 206 ? -11.205 12.942 5.930 1.00 95.69 206 GLU A N 1
ATOM 1665 C CA . GLU A 1 206 ? -11.390 14.407 5.897 1.00 95.69 206 GLU A CA 1
ATOM 1666 C C . GLU A 1 206 ? -10.558 15.154 6.957 1.00 95.69 206 GLU A C 1
ATOM 1668 O O . GLU A 1 206 ? -10.183 16.317 6.765 1.00 95.69 206 GLU A O 1
ATOM 1673 N N . LYS A 1 207 ? -10.266 14.507 8.093 1.00 95.19 207 LYS A N 1
ATOM 1674 C CA . LYS A 1 207 ? -9.373 15.053 9.125 1.00 95.19 207 LYS A CA 1
ATOM 1675 C C . LYS A 1 207 ? -7.914 14.866 8.725 1.00 95.19 207 LYS A C 1
ATOM 1677 O O . LYS A 1 207 ? -7.154 15.827 8.814 1.00 95.19 207 LYS A O 1
ATOM 1682 N N . MET A 1 208 ? -7.551 13.681 8.229 1.00 96.00 208 MET A N 1
ATOM 1683 C CA . MET A 1 208 ? -6.204 13.392 7.721 1.00 96.00 208 MET A CA 1
ATOM 1684 C C . MET A 1 208 ? -5.791 14.351 6.602 1.00 96.00 208 MET A C 1
ATOM 1686 O O . MET A 1 208 ? -4.653 14.810 6.567 1.00 96.00 208 MET A O 1
ATOM 1690 N N . CYS A 1 209 ? -6.731 14.740 5.738 1.00 95.38 209 CYS A N 1
ATOM 1691 C CA . CYS A 1 209 ? -6.521 15.727 4.683 1.00 95.38 209 CYS A CA 1
ATOM 1692 C C . CYS A 1 209 ? -6.064 17.100 5.196 1.00 95.38 209 CYS A C 1
ATOM 1694 O O . CYS A 1 209 ? -5.564 17.901 4.416 1.00 95.38 209 CYS A O 1
ATOM 1696 N N . LYS A 1 210 ? -6.240 17.408 6.485 1.00 95.81 210 LYS A N 1
ATOM 1697 C CA . LYS A 1 210 ? -5.799 18.671 7.099 1.00 95.81 210 LYS A CA 1
ATOM 1698 C C . LYS A 1 210 ? -4.430 18.548 7.769 1.00 95.81 210 LYS A C 1
ATOM 1700 O O . LYS A 1 210 ? -3.849 19.567 8.144 1.00 95.81 210 LYS A O 1
ATOM 1705 N N . TRP A 1 211 ? -3.907 17.332 7.931 1.00 95.81 211 TRP A N 1
ATOM 1706 C CA . TRP A 1 211 ? -2.589 17.102 8.516 1.00 95.81 211 TRP A CA 1
ATOM 1707 C C . TRP A 1 211 ? -1.484 17.674 7.632 1.00 95.81 211 TRP A C 1
ATOM 1709 O O . TRP A 1 211 ? -1.620 17.768 6.410 1.00 95.81 211 TRP A O 1
ATOM 1719 N N . ASN A 1 212 ? -0.387 18.086 8.273 1.00 95.88 212 ASN A N 1
ATOM 1720 C CA . ASN A 1 212 ? 0.820 18.594 7.610 1.00 95.88 212 ASN A CA 1
ATOM 1721 C C . ASN A 1 212 ? 0.534 19.671 6.549 1.00 95.88 212 ASN A C 1
ATOM 1723 O O . ASN A 1 212 ? 1.123 19.662 5.472 1.00 95.88 212 ASN A O 1
ATOM 1727 N N . GLY A 1 213 ? -0.411 20.575 6.834 1.00 92.75 213 GLY A N 1
ATOM 1728 C CA . GLY A 1 213 ? -0.769 21.663 5.921 1.00 92.75 213 GLY A CA 1
ATOM 1729 C C . GLY A 1 213 ? -1.439 21.204 4.622 1.00 92.75 213 GLY A C 1
ATOM 1730 O O . GLY A 1 213 ? -1.357 21.916 3.628 1.00 92.75 213 GLY A O 1
ATOM 1731 N N . GLY A 1 214 ? -2.078 20.031 4.611 1.00 93.69 214 GLY A N 1
ATOM 1732 C CA . GLY A 1 214 ? -2.758 19.494 3.430 1.00 93.69 214 GLY A CA 1
ATOM 1733 C C . GLY A 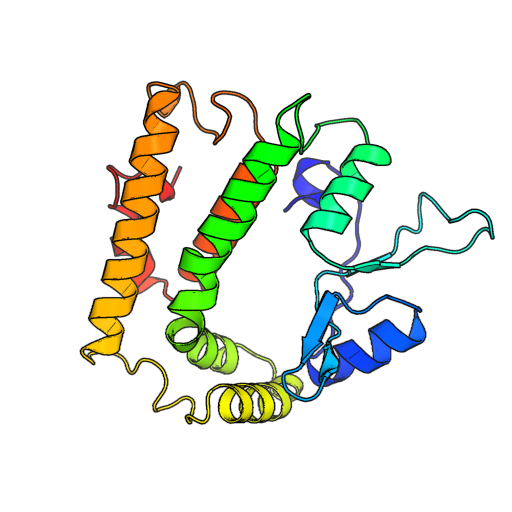1 214 ? -1.882 18.644 2.512 1.00 93.69 214 GLY A C 1
ATOM 1734 O O . GLY A 1 214 ? -2.297 18.326 1.401 1.00 93.69 214 GLY A O 1
ATOM 1735 N N . ARG A 1 215 ? -0.688 18.242 2.967 1.00 94.00 215 ARG A N 1
ATOM 1736 C CA . ARG A 1 215 ? 0.284 17.463 2.180 1.00 94.00 215 ARG A CA 1
ATOM 1737 C C . ARG A 1 215 ? -0.290 16.183 1.557 1.00 94.00 215 ARG A C 1
ATOM 1739 O O . ARG A 1 215 ? 0.151 15.790 0.487 1.00 94.00 215 ARG A O 1
ATOM 1746 N N . TRP A 1 216 ? -1.238 15.527 2.221 1.00 92.94 216 TRP A N 1
ATOM 1747 C CA . TRP A 1 216 ? -1.712 14.185 1.850 1.00 92.94 216 TRP A CA 1
ATOM 1748 C C . TRP A 1 216 ? -2.893 14.169 0.869 1.00 92.94 216 TRP A C 1
ATOM 1750 O O . TRP A 1 216 ? -3.443 13.104 0.602 1.00 92.94 216 TRP A O 1
ATOM 1760 N N . VAL A 1 217 ? -3.307 15.336 0.368 1.00 84.56 217 VAL A N 1
ATOM 1761 C CA . VAL A 1 217 ? -4.445 15.502 -0.562 1.00 84.56 217 VAL A CA 1
ATOM 1762 C C . VAL A 1 217 ? -3.990 15.891 -1.974 1.00 84.56 217 VAL A C 1
ATOM 1764 O O . VAL A 1 217 ? -4.819 15.946 -2.880 1.00 84.56 217 VAL A O 1
ATOM 1767 N N . ALA A 1 218 ? -2.704 16.217 -2.128 1.00 52.94 218 ALA A N 1
ATOM 1768 C CA . ALA A 1 218 ? -2.106 16.722 -3.361 1.00 52.94 218 ALA A CA 1
ATOM 1769 C C . ALA A 1 218 ? -1.765 15.601 -4.350 1.00 52.94 218 ALA A C 1
ATOM 1771 O O . ALA A 1 218 ? -1.310 14.527 -3.894 1.00 52.94 218 ALA A O 1
#

Sequence (218 aa):
MALEYKQIPYRTVWLEYPEIEPTMLSIGAKPSGVKPDGEPWYTIPVIVDEINPGPDGKPVPITDSWVIAEYLDDKFPDRPLFPKGSKGLQRLLHESFIKVALYETAQLLLPRFYENFNEASQPYFRATREGYFRKTFAEMCPKGSTEWDETWKCLEKGLNELAVSLDKNGPLMDNPYAMGKIFSYADITIASALYTYSTTYPTEWEKMCKWNGGRWVA

Foldseek 3Di:
DLCVLLVPDDDDDDDAPVCQVVVCVVLVHAAPDADPVRHGHGDDDKDWDQPDADPVNHTDIDHDPLSVLVVCCVVRVPQRQADPPCSVVLVVLLVVVCCLLDVLCVLVQLLLVLVVDDPRNNVVSQVVVCVRVVHHNCRRLHPPDPSVVVSVVSSLVSVVVLLVQQCVLPDCVQQVDSRGNGRHVSRVSLLVSLVSCCVRPVPVNVVVCPRPNRSSVD